Protein AF-A0A952ZFD3-F1 (afdb_monomer_lite)

pLDDT: mean 76.93, std 17.54, range [31.33, 97.25]

Structure (mmCIF, N/CA/C/O backbone):
data_AF-A0A952ZFD3-F1
#
_entry.id   AF-A0A952ZFD3-F1
#
loop_
_atom_site.group_PDB
_atom_site.id
_atom_site.type_symbol
_atom_site.label_atom_id
_atom_site.label_alt_id
_atom_site.label_comp_id
_atom_site.label_asym_id
_atom_site.label_entity_id
_atom_site.label_seq_id
_atom_site.pdbx_PDB_ins_code
_atom_site.Cartn_x
_atom_site.Cartn_y
_atom_site.Cartn_z
_atom_site.occupancy
_atom_site.B_iso_or_equiv
_atom_site.auth_seq_id
_atom_site.auth_comp_id
_atom_site.auth_asym_id
_atom_site.auth_atom_id
_atom_site.pdbx_PDB_model_num
ATOM 1 N N . MET A 1 1 ? -31.989 3.717 0.453 1.00 34.25 1 MET A N 1
ATOM 2 C CA . MET A 1 1 ? -30.776 3.070 -0.088 1.00 34.25 1 MET A CA 1
ATOM 3 C C . MET A 1 1 ? -29.597 3.793 0.549 1.00 34.25 1 MET A C 1
ATOM 5 O O . MET A 1 1 ? -29.285 4.900 0.137 1.00 34.25 1 MET A O 1
ATOM 9 N N . LEU A 1 2 ? -29.105 3.286 1.684 1.00 36.34 2 LEU A N 1
ATOM 10 C CA . LEU A 1 2 ? -28.070 3.951 2.483 1.00 36.34 2 LEU A CA 1
ATOM 11 C C . LEU A 1 2 ? -26.771 3.973 1.672 1.00 36.34 2 LEU A C 1
ATOM 13 O O . LEU A 1 2 ? -26.241 2.918 1.340 1.00 36.34 2 LEU A O 1
ATOM 17 N N . MET A 1 3 ? -26.294 5.167 1.321 1.00 39.09 3 MET A N 1
ATOM 18 C CA . MET A 1 3 ? -24.914 5.354 0.883 1.00 39.09 3 MET A CA 1
ATOM 19 C C . MET A 1 3 ? -24.041 4.973 2.080 1.00 39.09 3 MET A C 1
ATOM 21 O O . MET A 1 3 ? -24.031 5.693 3.079 1.00 39.09 3 MET A O 1
ATOM 25 N N . GLU A 1 4 ? -23.388 3.811 2.034 1.00 53.19 4 GLU A N 1
ATOM 26 C CA . GLU A 1 4 ? -22.377 3.464 3.031 1.00 53.19 4 GLU A CA 1
ATOM 27 C C . GLU A 1 4 ? -21.297 4.552 2.987 1.00 53.19 4 GLU A C 1
ATOM 29 O O . GLU A 1 4 ? -20.639 4.742 1.963 1.00 53.19 4 GLU A O 1
ATOM 34 N N . ARG A 1 5 ? -21.171 5.334 4.065 1.00 66.06 5 ARG A N 1
ATOM 35 C CA . ARG A 1 5 ? -20.115 6.342 4.187 1.00 66.06 5 ARG A CA 1
ATOM 36 C C . ARG A 1 5 ? -18.778 5.604 4.249 1.00 66.06 5 ARG A C 1
ATOM 38 O O . ARG A 1 5 ? -18.508 4.906 5.220 1.00 66.06 5 ARG A O 1
ATOM 45 N N . GLY A 1 6 ? -17.986 5.721 3.188 1.00 76.62 6 GLY A N 1
ATOM 46 C CA . GLY A 1 6 ? -16.582 5.321 3.203 1.00 76.62 6 GLY A CA 1
ATOM 47 C C . GLY A 1 6 ? -15.726 6.324 3.987 1.00 76.62 6 GLY A C 1
ATOM 48 O O . GLY A 1 6 ? -16.193 7.439 4.243 1.00 76.62 6 GLY A O 1
ATOM 49 N N . PRO A 1 7 ? -14.487 5.949 4.350 1.00 88.56 7 PRO A N 1
ATOM 50 C CA . PRO A 1 7 ? -13.545 6.862 4.992 1.00 88.56 7 PRO A CA 1
ATOM 51 C C . PRO A 1 7 ? -13.293 8.098 4.124 1.00 88.56 7 PRO A C 1
ATOM 53 O O . PRO A 1 7 ? -13.296 8.015 2.893 1.00 88.56 7 PRO A O 1
ATOM 56 N N . HIS A 1 8 ? -13.017 9.236 4.759 1.00 92.19 8 HIS A N 1
ATOM 57 C CA . HIS A 1 8 ? -12.503 10.406 4.052 1.00 92.19 8 HIS A CA 1
ATOM 58 C C . HIS A 1 8 ? -11.044 10.168 3.635 1.00 92.19 8 HIS A C 1
ATOM 60 O O . HIS A 1 8 ? -10.226 9.775 4.467 1.00 92.19 8 HIS A O 1
ATOM 66 N N . LEU A 1 9 ? -10.717 10.390 2.359 1.00 93.94 9 LEU A N 1
ATOM 67 C CA . LEU A 1 9 ? -9.386 10.158 1.790 1.00 93.94 9 LEU A CA 1
ATOM 68 C C . LEU A 1 9 ? -8.840 11.461 1.204 1.00 93.94 9 LEU A C 1
ATOM 70 O O . LEU A 1 9 ? -9.582 12.193 0.551 1.00 93.94 9 LEU A O 1
ATOM 74 N N . THR A 1 10 ? -7.546 11.723 1.386 1.00 92.12 10 THR A N 1
ATOM 75 C CA . THR A 1 10 ? -6.877 12.882 0.770 1.00 92.12 10 THR A CA 1
ATOM 76 C C . THR A 1 10 ? -6.630 12.744 -0.734 1.00 92.12 10 THR A C 1
ATOM 78 O O . THR A 1 10 ? -6.395 13.745 -1.405 1.00 92.12 10 THR A O 1
ATOM 81 N N . GLU A 1 11 ? -6.681 11.517 -1.257 1.00 89.44 11 GLU A N 1
ATOM 82 C CA . GLU A 1 11 ? -6.441 11.154 -2.662 1.00 89.44 11 GLU A CA 1
ATOM 83 C C . GLU A 1 11 ? -5.116 11.694 -3.236 1.00 89.44 11 GLU A C 1
ATOM 85 O O . GLU A 1 11 ? -5.021 12.029 -4.423 1.00 89.44 11 GLU A O 1
ATOM 90 N N . THR A 1 12 ? -4.067 11.770 -2.409 1.00 88.50 12 THR A N 1
ATOM 91 C CA . THR A 1 12 ? -2.777 12.320 -2.837 1.00 88.50 12 THR A CA 1
ATOM 92 C C . THR A 1 12 ? -1.979 11.316 -3.654 1.00 88.50 12 THR A C 1
ATOM 94 O O . THR A 1 12 ? -2.115 10.097 -3.542 1.00 88.50 12 THR A O 1
ATOM 97 N N . ARG A 1 13 ? -1.104 11.838 -4.514 1.00 87.12 13 ARG A N 1
ATOM 98 C CA . ARG A 1 13 ? -0.197 11.038 -5.340 1.00 87.12 13 ARG A CA 1
ATOM 99 C C . ARG A 1 13 ? 1.153 11.723 -5.421 1.00 87.12 13 ARG A C 1
ATOM 101 O O . ARG A 1 13 ? 1.215 12.950 -5.408 1.00 87.12 13 ARG A O 1
ATOM 108 N N . CYS A 1 14 ? 2.211 10.937 -5.572 1.00 85.62 14 CYS A N 1
ATOM 109 C CA . CYS A 1 14 ? 3.539 11.459 -5.876 1.00 85.62 14 CYS A CA 1
ATOM 110 C C . CYS A 1 14 ? 3.985 11.073 -7.290 1.00 85.62 14 CYS A C 1
ATOM 112 O O . CYS A 1 14 ? 3.363 10.258 -7.978 1.00 85.62 14 CYS A O 1
ATOM 114 N N . GLU A 1 15 ? 5.090 11.668 -7.731 1.00 84.06 15 GLU A N 1
ATOM 115 C CA . GLU A 1 15 ? 5.723 11.304 -8.991 1.00 84.06 15 GLU A CA 1
ATOM 116 C C . GLU A 1 15 ? 6.180 9.836 -8.961 1.00 84.06 15 GLU A C 1
ATOM 118 O O . GLU A 1 15 ? 6.941 9.423 -8.084 1.00 84.06 15 GLU A O 1
ATOM 123 N N . LEU A 1 16 ? 5.693 9.055 -9.929 1.00 83.88 16 LEU A N 1
ATOM 124 C CA . LEU A 1 16 ? 5.853 7.595 -9.976 1.00 83.88 16 LEU A CA 1
ATOM 125 C C . LEU A 1 16 ? 7.191 7.154 -10.579 1.00 83.88 16 LEU A C 1
ATOM 127 O O . LEU A 1 16 ? 7.623 6.012 -10.405 1.00 83.88 16 LEU A O 1
ATOM 131 N N . VAL A 1 17 ? 7.816 8.037 -11.354 1.00 84.25 17 VAL A N 1
ATOM 132 C CA . VAL A 1 17 ? 8.988 7.741 -12.169 1.00 84.25 17 VAL A CA 1
ATOM 133 C C . VAL A 1 17 ? 9.945 8.915 -12.077 1.00 84.25 17 VAL A C 1
ATOM 135 O O . VAL A 1 17 ? 9.541 10.039 -12.331 1.00 84.25 17 VAL A O 1
ATOM 138 N N . VAL A 1 18 ? 11.204 8.648 -11.750 1.00 85.62 18 VAL A N 1
ATOM 139 C CA . VAL A 1 18 ? 12.249 9.664 -11.614 1.00 85.62 18 VAL A CA 1
ATOM 140 C C . VAL A 1 18 ? 13.281 9.522 -12.737 1.00 85.62 18 VAL A C 1
ATOM 142 O O . VAL A 1 18 ? 13.621 8.391 -13.106 1.00 85.62 18 VAL A O 1
ATOM 145 N N . PRO A 1 19 ? 13.788 10.629 -13.305 1.00 87.94 19 PRO A N 1
ATOM 146 C CA . PRO A 1 19 ? 14.883 10.572 -14.262 1.00 87.94 19 PRO A CA 1
ATOM 147 C C . PRO A 1 19 ? 16.176 10.133 -13.562 1.00 87.94 19 PRO A C 1
ATOM 149 O O . PRO A 1 19 ? 16.445 10.504 -12.420 1.00 87.94 19 PRO A O 1
ATOM 152 N N . ALA A 1 20 ? 16.987 9.343 -14.256 1.00 87.94 20 ALA A N 1
ATOM 153 C CA . ALA A 1 20 ? 18.282 8.877 -13.780 1.00 87.94 20 ALA A CA 1
ATOM 154 C C . ALA A 1 20 ? 19.275 8.768 -14.940 1.00 87.94 20 ALA A C 1
ATOM 156 O O . ALA A 1 20 ? 18.883 8.611 -16.095 1.00 87.94 20 ALA A O 1
ATOM 157 N N . THR A 1 21 ? 20.565 8.791 -14.622 1.00 91.38 21 THR A N 1
ATOM 158 C CA . THR A 1 21 ? 21.629 8.448 -15.571 1.00 91.38 21 THR A CA 1
ATOM 159 C C . THR A 1 21 ? 22.105 7.036 -15.264 1.00 91.38 21 THR A C 1
ATOM 161 O O . THR A 1 21 ? 22.471 6.741 -14.126 1.00 91.38 21 THR A O 1
ATOM 164 N N . VAL A 1 22 ? 22.085 6.159 -16.264 1.00 88.69 22 VAL A N 1
ATOM 165 C CA . VAL A 1 22 ? 22.534 4.765 -16.157 1.00 88.69 22 VAL A CA 1
ATOM 166 C C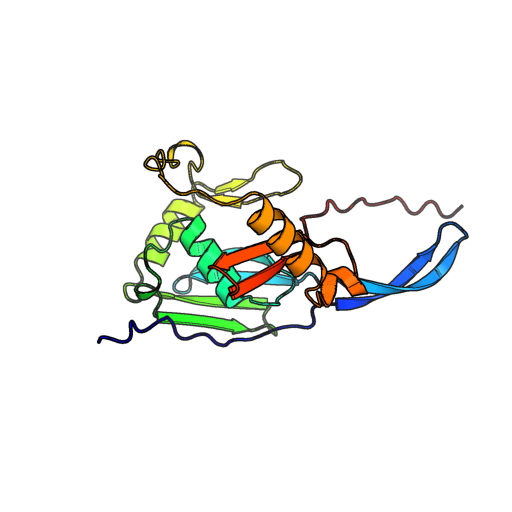 . VAL A 1 22 ? 23.739 4.530 -17.057 1.00 88.69 22 VAL A C 1
ATOM 168 O O . VAL A 1 22 ? 23.954 5.273 -18.008 1.00 88.69 22 VAL A O 1
ATOM 171 N N . CYS A 1 23 ? 24.525 3.506 -16.745 1.00 92.44 23 CYS A N 1
ATOM 172 C CA . CYS A 1 23 ? 25.657 3.074 -17.557 1.00 92.44 23 CYS A CA 1
ATOM 173 C C . CYS A 1 23 ? 25.271 1.788 -18.300 1.00 92.44 23 CYS A C 1
ATOM 175 O O . CYS A 1 23 ? 24.732 0.872 -17.668 1.00 92.44 23 CYS A O 1
ATOM 177 N N . ASP A 1 24 ? 25.493 1.733 -19.613 1.00 90.69 24 ASP A N 1
ATOM 178 C CA . ASP A 1 24 ? 25.283 0.518 -20.407 1.00 90.69 24 ASP A CA 1
ATOM 179 C C . ASP A 1 24 ? 26.450 -0.481 -20.267 1.00 90.69 24 ASP A C 1
ATOM 181 O O . ASP A 1 24 ? 27.404 -0.263 -19.516 1.00 90.69 24 ASP A O 1
ATOM 185 N N . GLN A 1 25 ? 26.362 -1.618 -20.964 1.00 91.50 25 GLN A N 1
ATOM 186 C CA . GLN A 1 25 ? 27.407 -2.648 -20.937 1.00 91.50 25 GLN A CA 1
ATOM 187 C C . GLN A 1 25 ? 28.746 -2.197 -21.544 1.00 91.50 25 GLN A C 1
ATOM 189 O O . GLN A 1 25 ? 29.770 -2.814 -21.257 1.00 91.50 25 GLN A O 1
ATOM 194 N N . ASP A 1 26 ? 28.732 -1.147 -22.364 1.00 94.44 26 ASP A N 1
ATOM 195 C CA . ASP A 1 26 ? 29.887 -0.616 -23.085 1.00 94.44 26 ASP A CA 1
ATOM 196 C C . ASP A 1 26 ? 30.511 0.593 -22.355 1.00 94.44 26 ASP A C 1
ATOM 198 O O . ASP A 1 26 ? 31.516 1.145 -22.802 1.00 94.44 26 ASP A O 1
ATOM 202 N N . GLY A 1 27 ? 29.955 0.985 -21.202 1.00 91.88 27 GLY A N 1
ATOM 203 C CA . GLY A 1 27 ? 30.451 2.081 -20.370 1.00 91.88 27 GLY A CA 1
ATOM 204 C C . GLY A 1 27 ? 29.847 3.452 -20.690 1.00 91.88 27 GLY A C 1
ATOM 205 O O . GLY A 1 27 ? 30.265 4.449 -20.096 1.00 91.88 27 GLY A O 1
ATOM 206 N N . ASN A 1 28 ? 28.880 3.539 -21.608 1.00 94.19 28 ASN A N 1
ATOM 207 C CA . ASN A 1 28 ? 28.273 4.812 -21.987 1.00 94.19 28 ASN A CA 1
ATOM 208 C C . ASN A 1 28 ? 27.189 5.223 -20.990 1.00 94.19 28 ASN A C 1
ATOM 210 O O . ASN A 1 28 ? 26.363 4.414 -20.561 1.00 94.19 28 ASN A O 1
ATOM 214 N N . LEU A 1 29 ? 27.154 6.516 -20.663 1.00 94.31 29 LEU A N 1
ATOM 215 C CA . LEU A 1 29 ? 26.105 7.096 -19.831 1.00 94.31 29 LEU A CA 1
ATOM 216 C C . LEU A 1 29 ? 24.877 7.444 -20.675 1.00 94.31 29 LEU A C 1
ATOM 218 O O . LEU A 1 29 ? 24.972 8.188 -21.651 1.00 94.31 29 LEU A O 1
ATOM 222 N N . LEU A 1 30 ? 23.716 6.948 -20.259 1.00 92.50 30 LEU A N 1
ATOM 223 C CA . LEU A 1 30 ? 22.442 7.120 -20.948 1.00 92.50 30 LEU A CA 1
ATOM 224 C C . LEU A 1 30 ? 21.374 7.645 -19.977 1.00 92.50 30 LEU A C 1
ATOM 226 O O . LEU A 1 30 ? 21.327 7.214 -18.820 1.00 92.50 30 LEU A O 1
ATOM 230 N N . PRO A 1 31 ? 20.485 8.551 -20.418 1.00 91.19 31 PRO A N 1
ATOM 231 C CA . PRO A 1 31 ? 19.319 8.924 -19.633 1.00 91.19 31 PRO A CA 1
ATOM 232 C C . PRO A 1 31 ? 18.322 7.760 -19.582 1.00 91.19 31 PRO A C 1
ATOM 234 O O . PRO A 1 31 ? 18.018 7.126 -20.592 1.00 91.19 31 PRO A O 1
ATOM 237 N N . ALA A 1 32 ? 17.769 7.511 -18.402 1.00 88.56 32 ALA A N 1
ATOM 238 C CA . ALA A 1 32 ? 16.744 6.511 -18.156 1.00 88.56 32 ALA A CA 1
ATOM 239 C C . ALA A 1 32 ? 15.700 7.034 -17.165 1.00 88.56 32 ALA A C 1
ATOM 241 O O . ALA A 1 32 ? 15.855 8.078 -16.534 1.00 88.56 32 ALA A O 1
ATOM 242 N N . HIS A 1 33 ? 14.617 6.281 -17.035 1.00 85.12 33 HIS A N 1
ATOM 243 C CA . HIS A 1 33 ? 13.532 6.546 -16.106 1.00 85.12 33 HIS A CA 1
ATOM 244 C C . HIS A 1 33 ? 13.427 5.366 -15.144 1.00 85.12 33 HIS A C 1
ATOM 246 O O . HIS A 1 33 ? 13.367 4.218 -15.578 1.00 85.12 33 HIS A O 1
ATOM 252 N N . MET A 1 34 ? 13.416 5.639 -13.843 1.00 81.25 34 MET A N 1
ATOM 253 C CA . MET A 1 34 ? 13.419 4.616 -12.796 1.00 81.25 34 MET A CA 1
ATOM 254 C C . MET A 1 34 ? 12.161 4.741 -11.932 1.00 81.25 34 MET A C 1
ATOM 256 O O . MET A 1 34 ? 11.718 5.863 -11.690 1.00 81.25 34 MET A O 1
ATOM 260 N N . PRO A 1 35 ? 11.575 3.640 -11.423 1.00 81.94 35 PRO A N 1
ATOM 261 C CA . PRO A 1 35 ? 10.423 3.744 -10.533 1.00 81.94 35 PRO A CA 1
ATOM 262 C C . PRO A 1 35 ? 10.823 4.465 -9.239 1.00 81.94 35 PRO A C 1
ATOM 264 O O . PRO A 1 35 ? 11.760 4.034 -8.556 1.00 81.94 35 PRO A O 1
ATOM 267 N N . GLY A 1 36 ? 10.127 5.556 -8.917 1.00 83.19 36 GLY A N 1
ATOM 268 C CA . GLY A 1 36 ? 10.377 6.374 -7.733 1.00 83.19 36 GLY A CA 1
ATOM 269 C C . GLY A 1 36 ? 9.799 5.712 -6.488 1.00 83.19 36 GLY A C 1
ATOM 270 O O . GLY A 1 36 ? 8.625 5.886 -6.185 1.00 83.19 36 GLY A O 1
ATOM 271 N N . GLU A 1 37 ? 10.608 4.921 -5.787 1.00 83.50 37 GLU A N 1
ATOM 272 C CA . GLU A 1 37 ? 10.201 4.272 -4.540 1.00 83.50 37 GLU A CA 1
ATOM 273 C C . GLU A 1 37 ? 10.487 5.195 -3.352 1.00 83.50 37 GLU A C 1
ATOM 275 O O . GLU A 1 37 ? 11.604 5.693 -3.206 1.00 83.50 37 GLU A O 1
ATOM 280 N N . ARG A 1 38 ? 9.479 5.424 -2.512 1.00 87.50 38 ARG A N 1
ATOM 281 C CA . ARG A 1 38 ? 9.545 6.321 -1.354 1.00 87.50 38 ARG A CA 1
ATOM 282 C C . ARG A 1 38 ? 9.057 5.597 -0.102 1.00 87.50 38 ARG A C 1
ATOM 284 O O . ARG A 1 38 ? 8.172 4.740 -0.219 1.00 87.50 38 ARG A O 1
ATOM 291 N N . PRO A 1 39 ? 9.621 5.897 1.076 1.00 91.75 39 PRO A N 1
ATOM 292 C CA . PRO A 1 39 ? 9.048 5.432 2.326 1.00 91.75 39 PRO A CA 1
ATOM 293 C C . PRO A 1 39 ? 7.700 6.128 2.576 1.00 91.75 39 PRO A C 1
ATOM 295 O O . PRO A 1 39 ? 7.464 7.253 2.142 1.00 91.75 39 PRO A O 1
ATOM 298 N N . LEU A 1 40 ? 6.800 5.434 3.261 1.00 93.75 40 LEU A N 1
ATOM 299 C CA . LEU A 1 40 ? 5.534 5.955 3.754 1.00 93.75 40 LEU A CA 1
ATOM 300 C C . LEU A 1 40 ? 5.293 5.374 5.146 1.00 93.75 40 LEU A C 1
ATOM 302 O O . LEU A 1 40 ? 4.986 4.185 5.289 1.00 93.75 40 LEU A O 1
ATOM 306 N N . THR A 1 41 ? 5.462 6.202 6.172 1.00 94.62 41 THR A N 1
ATOM 307 C CA . THR A 1 41 ? 5.270 5.814 7.571 1.00 94.62 41 THR A CA 1
ATOM 308 C C . THR A 1 41 ? 3.800 5.917 7.945 1.00 94.62 41 THR A C 1
ATOM 310 O O . THR A 1 41 ? 3.198 6.986 7.908 1.00 94.62 41 THR A O 1
ATOM 313 N N . VAL A 1 42 ? 3.203 4.783 8.290 1.00 94.25 42 VAL A N 1
ATOM 314 C CA . VAL A 1 42 ? 1.792 4.661 8.643 1.00 94.25 42 VAL A CA 1
ATOM 315 C C . VAL A 1 42 ? 1.624 4.852 10.143 1.00 94.25 42 VAL A C 1
ATOM 317 O O . VAL A 1 42 ? 2.219 4.122 10.938 1.00 94.25 42 VAL A O 1
ATOM 320 N N . TYR A 1 43 ? 0.756 5.785 10.515 1.00 93.25 43 TYR A N 1
ATOM 321 C CA . TYR A 1 43 ? 0.294 6.026 11.872 1.00 93.25 43 TYR A CA 1
ATOM 322 C C . TYR A 1 43 ? -1.172 5.614 11.986 1.00 93.25 43 TYR A C 1
ATOM 324 O O . TYR A 1 43 ? -2.004 6.056 11.199 1.00 93.25 43 TYR A O 1
ATOM 332 N N . LEU A 1 44 ? -1.501 4.794 12.980 1.00 93.19 44 LEU A N 1
ATOM 333 C CA . LEU A 1 44 ? -2.868 4.386 13.296 1.00 93.19 44 LEU A CA 1
ATOM 334 C C . LEU A 1 44 ? -3.241 4.943 14.667 1.00 93.19 44 LEU A C 1
ATOM 336 O O . LEU A 1 44 ? -2.573 4.640 15.653 1.00 93.19 44 LEU A O 1
ATOM 340 N N . ASP A 1 45 ? -4.273 5.784 14.728 1.00 93.19 45 ASP A N 1
ATOM 341 C CA . ASP A 1 45 ? -4.732 6.435 15.961 1.00 93.19 45 ASP A CA 1
ATOM 342 C C . ASP A 1 45 ? -3.575 7.105 16.735 1.00 93.19 45 ASP A C 1
ATOM 344 O O . ASP A 1 45 ? -3.424 6.954 17.948 1.00 93.19 45 ASP A O 1
ATOM 348 N N . LYS A 1 46 ? -2.739 7.861 16.001 1.00 91.00 46 LYS A N 1
ATOM 349 C CA . LYS A 1 46 ? -1.552 8.600 16.492 1.00 91.00 46 LYS A CA 1
ATOM 350 C C . LYS A 1 46 ? -0.373 7.727 16.944 1.00 91.00 46 LYS A C 1
ATOM 352 O O . LYS A 1 46 ? 0.560 8.240 17.558 1.00 91.00 46 LYS A O 1
ATOM 357 N N . ARG A 1 47 ? -0.385 6.429 16.640 1.00 88.50 47 ARG A N 1
ATOM 358 C CA . ARG A 1 47 ? 0.698 5.493 16.970 1.00 88.50 47 ARG A CA 1
ATOM 359 C C . ARG A 1 47 ? 1.393 5.035 15.701 1.00 88.50 47 ARG A C 1
ATOM 361 O O . ARG A 1 47 ? 0.726 4.660 14.742 1.00 88.50 47 ARG A O 1
ATOM 368 N N . GLU A 1 48 ? 2.720 5.078 15.691 1.00 90.06 48 GLU A N 1
ATOM 369 C CA . GLU A 1 48 ? 3.510 4.588 14.561 1.00 90.06 48 GLU A CA 1
ATOM 370 C C . GLU A 1 48 ? 3.339 3.073 14.422 1.00 90.06 48 GLU A C 1
ATOM 372 O O . GLU A 1 48 ? 3.530 2.338 15.387 1.00 90.06 48 GLU A O 1
ATOM 377 N N . LEU A 1 49 ? 2.966 2.613 13.229 1.00 86.94 49 LEU A N 1
ATOM 378 C CA . LEU A 1 49 ? 2.701 1.204 12.946 1.00 86.94 49 LEU A CA 1
ATOM 379 C C . LEU A 1 49 ? 3.826 0.578 12.115 1.00 86.94 49 LEU A C 1
ATOM 381 O O . LEU A 1 49 ? 4.377 -0.459 12.484 1.00 86.94 49 LEU A O 1
ATOM 385 N N . VAL A 1 50 ? 4.131 1.158 10.953 1.00 87.81 50 VAL A N 1
ATOM 386 C CA . VAL A 1 50 ? 5.114 0.606 10.009 1.00 87.81 50 VAL A CA 1
ATOM 387 C C . VAL A 1 50 ? 5.524 1.654 8.979 1.00 87.81 50 VAL A C 1
ATOM 389 O O . VAL A 1 50 ? 4.703 2.472 8.579 1.00 87.81 50 VAL A O 1
ATOM 392 N N . THR A 1 51 ? 6.746 1.565 8.462 1.00 88.31 51 THR A N 1
ATOM 393 C CA . THR A 1 51 ? 7.145 2.260 7.231 1.00 88.31 51 THR A CA 1
ATOM 394 C C . THR A 1 51 ? 7.092 1.293 6.054 1.00 88.31 51 THR A C 1
ATOM 396 O O . THR A 1 51 ? 7.779 0.268 6.047 1.00 88.31 51 THR A O 1
ATOM 399 N N . LEU A 1 52 ? 6.255 1.601 5.064 1.00 89.06 52 LEU A N 1
ATOM 400 C CA . LEU A 1 52 ? 6.140 0.857 3.811 1.00 89.06 52 LEU A CA 1
ATOM 401 C C . LEU A 1 52 ? 6.977 1.542 2.735 1.00 89.06 52 LEU A C 1
ATOM 403 O O . LEU A 1 52 ? 7.009 2.763 2.673 1.00 89.06 52 LEU A O 1
ATOM 407 N N . MET A 1 53 ? 7.595 0.773 1.844 1.00 87.75 53 MET A N 1
ATOM 408 C CA . MET A 1 53 ? 8.090 1.339 0.591 1.00 87.75 53 MET A CA 1
ATOM 409 C C . MET A 1 53 ? 6.950 1.337 -0.430 1.00 87.75 53 MET A C 1
ATOM 411 O O . MET A 1 53 ? 6.180 0.379 -0.493 1.00 87.75 53 MET A O 1
ATOM 415 N N . THR A 1 54 ? 6.793 2.409 -1.205 1.00 87.44 54 THR A N 1
ATOM 416 C CA . THR A 1 54 ? 5.698 2.557 -2.174 1.00 87.44 54 THR A CA 1
ATOM 417 C C . THR A 1 54 ? 6.093 3.414 -3.373 1.00 87.44 54 THR A C 1
ATOM 419 O O . THR A 1 54 ? 7.006 4.228 -3.295 1.00 87.44 54 THR A O 1
ATOM 422 N N . LEU A 1 55 ? 5.387 3.233 -4.493 1.00 87.19 55 LEU A N 1
ATOM 423 C CA . LEU A 1 55 ? 5.468 4.130 -5.654 1.00 87.19 55 LEU A CA 1
ATOM 424 C C . LEU A 1 55 ? 4.581 5.372 -5.486 1.00 87.19 55 LEU A C 1
ATOM 426 O O . LEU A 1 55 ? 4.698 6.307 -6.264 1.00 87.19 55 LEU A O 1
ATOM 430 N N . GLY A 1 56 ? 3.651 5.352 -4.523 1.00 87.06 56 GLY A N 1
ATOM 431 C CA . GLY A 1 56 ? 2.763 6.478 -4.222 1.00 87.06 56 GLY A CA 1
ATOM 432 C C . GLY A 1 56 ? 1.658 6.752 -5.248 1.00 87.06 56 GLY A C 1
ATOM 433 O O . GLY A 1 56 ? 1.147 7.866 -5.313 1.00 87.06 56 GLY A O 1
ATOM 434 N N . GLN A 1 57 ? 1.253 5.742 -6.031 1.00 87.81 57 GLN A N 1
ATOM 435 C CA . GLN A 1 57 ? 0.140 5.866 -6.986 1.00 87.81 57 GLN A CA 1
ATOM 436 C C . GLN A 1 57 ? -1.236 5.943 -6.310 1.00 87.81 57 GLN A C 1
ATOM 438 O O . GLN A 1 57 ? -2.094 6.696 -6.766 1.00 87.81 57 GLN A O 1
ATOM 443 N N . TYR A 1 58 ? -1.431 5.139 -5.260 1.00 90.56 58 TYR A N 1
ATOM 444 C CA . TYR A 1 58 ? -2.658 5.047 -4.463 1.00 90.56 58 TYR A CA 1
ATOM 445 C C . TYR A 1 58 ? -2.300 4.791 -2.985 1.00 90.56 58 TYR A C 1
ATOM 447 O O . TYR A 1 58 ? -2.519 3.683 -2.480 1.00 90.56 58 TYR A O 1
ATOM 455 N N . PRO A 1 59 ? -1.660 5.755 -2.300 1.00 93.00 59 PRO A N 1
ATOM 456 C CA . PRO A 1 59 ? -1.128 5.544 -0.957 1.00 93.00 59 PRO A CA 1
ATOM 457 C C . PRO A 1 59 ? -2.228 5.254 0.075 1.00 93.00 59 PRO A C 1
ATOM 459 O O . PRO A 1 59 ? -2.050 4.360 0.898 1.00 93.00 59 PRO A O 1
ATOM 462 N N . GLU A 1 60 ? -3.398 5.890 -0.001 1.00 94.25 60 GLU A N 1
ATOM 463 C CA . GLU A 1 60 ? -4.500 5.625 0.932 1.00 94.25 60 GLU A CA 1
ATOM 464 C C . GLU A 1 60 ? -5.061 4.208 0.767 1.00 94.25 60 GLU A C 1
ATOM 466 O O . GLU A 1 60 ? -5.305 3.507 1.749 1.00 94.25 60 GLU A O 1
ATOM 471 N N . ALA A 1 61 ? -5.216 3.746 -0.478 1.00 92.19 61 ALA A N 1
ATOM 472 C CA . ALA A 1 61 ? -5.667 2.384 -0.758 1.00 92.19 61 ALA A CA 1
ATOM 473 C C . ALA A 1 61 ? -4.640 1.341 -0.287 1.00 92.19 61 ALA A C 1
ATOM 475 O O . ALA A 1 61 ? -5.026 0.299 0.246 1.00 92.19 61 ALA A O 1
ATOM 476 N N . LEU A 1 62 ? -3.342 1.631 -0.444 1.00 92.19 62 LEU A N 1
ATOM 477 C CA . LEU A 1 62 ? -2.262 0.807 0.101 1.00 92.19 62 LEU A CA 1
ATOM 478 C C . LEU A 1 62 ? -2.371 0.703 1.627 1.00 92.19 62 LEU A C 1
ATOM 480 O O . LEU A 1 62 ? -2.307 -0.401 2.163 1.00 92.19 62 LEU A O 1
ATOM 484 N N . VAL A 1 63 ? -2.571 1.828 2.315 1.00 93.38 63 VAL A N 1
ATOM 485 C CA . VAL A 1 63 ? -2.703 1.882 3.777 1.00 93.38 63 VAL A CA 1
ATOM 486 C C . VAL A 1 63 ? -3.935 1.109 4.251 1.00 93.38 63 VAL A C 1
ATOM 488 O O . VAL A 1 63 ? -3.815 0.241 5.115 1.00 93.38 63 VAL A O 1
ATOM 491 N N . LEU A 1 64 ? -5.104 1.332 3.646 1.00 93.12 64 LEU A N 1
ATOM 492 C CA . LEU A 1 64 ? -6.329 0.589 3.970 1.00 93.12 64 LEU A CA 1
ATOM 493 C C . LEU A 1 64 ? -6.165 -0.918 3.729 1.00 93.12 64 LEU A C 1
ATOM 495 O O . LEU A 1 64 ? -6.529 -1.735 4.578 1.00 93.12 64 LEU A O 1
ATOM 499 N N . GLY A 1 65 ? -5.577 -1.291 2.589 1.00 90.38 65 GLY A N 1
ATOM 500 C CA . GLY A 1 65 ? -5.272 -2.679 2.256 1.00 90.38 65 GLY A CA 1
ATOM 501 C C . GLY A 1 65 ? -4.315 -3.312 3.263 1.00 90.38 65 GLY A C 1
ATOM 502 O O . GLY A 1 65 ? -4.538 -4.445 3.688 1.00 90.38 65 GLY A O 1
ATOM 503 N N . TYR A 1 66 ? -3.299 -2.568 3.707 1.00 89.25 66 TYR A N 1
ATOM 504 C CA . TYR A 1 66 ? -2.366 -3.013 4.735 1.00 89.25 66 TYR A CA 1
ATOM 505 C C . TYR A 1 66 ? -3.076 -3.277 6.066 1.00 89.25 66 TYR A C 1
ATOM 507 O O . TYR A 1 66 ? -2.958 -4.375 6.610 1.00 89.25 66 TYR A O 1
ATOM 515 N N . LEU A 1 67 ? -3.867 -2.321 6.562 1.00 89.69 67 LEU A N 1
ATOM 516 C CA . LEU A 1 67 ? -4.606 -2.459 7.820 1.00 89.69 67 LEU A CA 1
ATOM 517 C C . LEU A 1 67 ? -5.571 -3.646 7.797 1.00 89.69 67 LEU A C 1
ATOM 519 O O . LEU A 1 67 ? -5.630 -4.416 8.759 1.00 89.69 67 LEU A O 1
ATOM 523 N N . ARG A 1 68 ? -6.285 -3.838 6.681 1.00 86.75 68 ARG A N 1
ATOM 524 C CA . ARG A 1 68 ? -7.183 -4.983 6.489 1.00 86.75 68 ARG A CA 1
ATOM 525 C C . ARG A 1 68 ? -6.414 -6.302 6.440 1.00 86.75 68 ARG A C 1
ATOM 527 O O . ARG A 1 68 ? -6.827 -7.267 7.078 1.00 86.75 68 ARG A O 1
ATOM 534 N N . ASN A 1 69 ? -5.287 -6.341 5.729 1.00 84.31 69 ASN A N 1
ATOM 535 C CA . ASN A 1 69 ? -4.438 -7.528 5.615 1.00 84.31 69 ASN A CA 1
ATOM 536 C C . ASN A 1 69 ? -3.831 -7.940 6.967 1.00 84.31 69 ASN A C 1
ATOM 538 O O . ASN A 1 69 ? -3.787 -9.125 7.285 1.00 84.31 69 ASN A O 1
ATOM 542 N N . GLN A 1 70 ? -3.436 -6.970 7.797 1.00 81.38 70 GLN A N 1
ATOM 543 C CA . GLN A 1 70 ? -2.969 -7.219 9.168 1.00 81.38 70 GLN A CA 1
ATOM 544 C C . GLN A 1 70 ? -4.117 -7.447 10.171 1.00 81.38 70 GLN A C 1
ATOM 546 O O . GLN A 1 70 ? -3.858 -7.685 11.350 1.00 81.38 70 GLN A O 1
ATOM 551 N N . ARG A 1 71 ? -5.384 -7.381 9.725 1.00 80.25 71 ARG A N 1
ATOM 552 C CA . ARG A 1 71 ? -6.601 -7.455 10.558 1.00 80.25 71 ARG A CA 1
ATOM 553 C C . ARG A 1 71 ? -6.641 -6.428 11.697 1.00 80.25 71 ARG A C 1
ATOM 555 O O . ARG A 1 71 ? -7.251 -6.672 12.734 1.00 80.25 71 ARG A O 1
ATOM 562 N N . LEU A 1 72 ? -5.999 -5.279 11.502 1.00 84.69 72 LEU A N 1
ATOM 563 C CA . LEU A 1 72 ? -6.090 -4.136 12.416 1.00 84.69 72 LEU A CA 1
ATOM 564 C C . LEU A 1 72 ? -7.452 -3.447 12.297 1.00 84.69 72 LEU A C 1
ATOM 566 O O . LEU A 1 72 ? -7.972 -2.928 13.279 1.00 84.69 72 LEU A O 1
ATOM 570 N N . VAL A 1 73 ? -8.032 -3.501 11.097 1.00 87.06 73 VAL A N 1
ATOM 571 C CA . VAL A 1 73 ? -9.356 -2.980 10.763 1.00 87.06 73 VAL A CA 1
ATOM 572 C C . VAL A 1 73 ? -10.169 -4.086 10.098 1.00 87.06 73 VAL A C 1
ATOM 574 O O . VAL A 1 73 ? -9.678 -4.777 9.195 1.00 87.06 73 VAL A O 1
ATOM 577 N N . GLU A 1 74 ? -11.418 -4.259 10.533 1.00 84.44 74 GLU A N 1
ATOM 578 C CA . GLU A 1 74 ? -12.299 -5.282 9.978 1.00 84.44 74 GLU A CA 1
ATOM 579 C C . GLU A 1 74 ? -13.166 -4.746 8.836 1.00 84.44 74 GLU A C 1
ATOM 581 O O . GLU A 1 74 ? -13.256 -5.370 7.775 1.00 84.44 74 GLU A O 1
ATOM 586 N N . HIS A 1 75 ? -13.740 -3.561 9.010 1.00 87.69 75 HIS A N 1
ATOM 587 C CA . HIS A 1 75 ? -14.600 -2.935 8.020 1.00 87.69 75 HIS A CA 1
ATOM 588 C C . HIS A 1 75 ? -14.089 -1.547 7.637 1.00 87.69 75 HIS A C 1
ATOM 590 O O . HIS A 1 75 ? -13.542 -0.820 8.457 1.00 87.69 75 HIS A O 1
ATOM 596 N N . LEU A 1 76 ? -14.325 -1.136 6.385 1.00 87.06 76 LEU A N 1
ATOM 597 C CA . LEU A 1 76 ? -13.957 0.212 5.927 1.00 87.06 76 LEU A CA 1
ATOM 598 C C . LEU A 1 76 ? -14.636 1.316 6.749 1.00 87.06 76 LEU A C 1
ATOM 600 O O . LEU A 1 76 ? -14.027 2.352 6.968 1.00 87.06 76 LEU A O 1
ATOM 604 N N . ARG A 1 77 ? -15.859 1.069 7.234 1.00 87.75 77 ARG A N 1
ATOM 605 C CA . ARG A 1 77 ? -16.616 1.989 8.101 1.00 87.75 77 ARG A CA 1
ATOM 606 C C . ARG A 1 77 ? -15.971 2.238 9.464 1.00 87.75 77 ARG A C 1
ATOM 608 O O . ARG A 1 77 ? -16.354 3.183 10.135 1.00 87.75 77 ARG A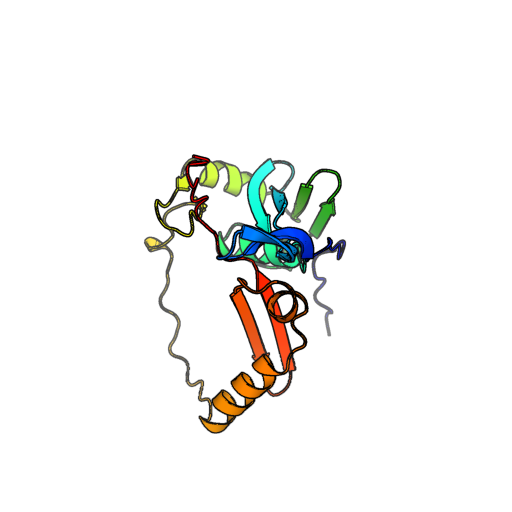 O 1
ATOM 615 N N . ASP A 1 78 ? -15.054 1.370 9.892 1.00 89.44 78 ASP A N 1
ATOM 616 C CA . ASP A 1 78 ? -14.363 1.541 11.170 1.00 89.44 78 ASP A CA 1
ATOM 617 C C . ASP A 1 78 ? -13.266 2.614 11.046 1.00 89.44 78 ASP A C 1
ATOM 619 O O . ASP A 1 78 ? -12.746 3.094 12.052 1.00 89.44 78 ASP A O 1
ATOM 623 N N . VAL A 1 79 ? -12.907 2.987 9.812 1.00 92.75 79 VAL A N 1
ATOM 624 C CA . VAL A 1 79 ? -11.953 4.048 9.491 1.00 92.75 79 VAL A CA 1
ATOM 625 C C . VAL A 1 79 ? -12.730 5.316 9.178 1.00 92.75 79 VAL A C 1
ATOM 627 O O . VAL A 1 79 ? -13.534 5.346 8.248 1.00 92.75 79 VAL A O 1
ATOM 630 N N . SER A 1 80 ? -12.449 6.380 9.920 1.00 93.56 80 SER A N 1
ATOM 631 C CA . SER A 1 80 ? -13.053 7.688 9.680 1.00 93.56 80 SER A CA 1
ATOM 632 C C . SER A 1 80 ? -12.293 8.455 8.597 1.00 93.56 80 SER A C 1
ATOM 634 O O . SER A 1 80 ? -12.902 9.078 7.723 1.00 93.56 80 SER A O 1
ATOM 636 N N . MET A 1 81 ? -10.956 8.379 8.606 1.00 94.81 81 MET A N 1
ATOM 637 C CA . MET A 1 81 ? -10.108 9.158 7.702 1.00 94.81 81 MET A CA 1
ATOM 638 C C . MET A 1 81 ? -8.743 8.513 7.440 1.00 94.81 81 MET A C 1
ATOM 640 O O . MET A 1 81 ? -8.143 7.917 8.338 1.00 94.81 81 MET A O 1
ATOM 644 N N . VAL A 1 82 ? -8.235 8.708 6.220 1.00 96.62 82 VAL A N 1
ATOM 645 C CA . VAL A 1 82 ? -6.839 8.467 5.837 1.00 96.62 82 VAL A CA 1
ATOM 646 C C . VAL A 1 82 ? -6.274 9.729 5.188 1.00 96.62 82 VAL A C 1
ATOM 648 O O . VAL A 1 82 ? -6.745 10.160 4.135 1.00 96.62 82 VAL A O 1
ATOM 651 N N . THR A 1 83 ? -5.242 10.288 5.810 1.00 96.94 83 THR A N 1
ATOM 652 C CA . THR A 1 83 ? -4.536 11.485 5.345 1.00 96.94 83 THR A CA 1
ATOM 653 C C . THR A 1 83 ? -3.113 11.108 4.981 1.00 96.94 83 THR A C 1
ATOM 655 O O . THR A 1 83 ? -2.403 10.557 5.818 1.00 96.94 83 THR A O 1
ATOM 658 N N . VAL A 1 84 ? -2.686 11.408 3.758 1.00 96.81 84 VAL A N 1
ATOM 659 C CA . VAL A 1 84 ? -1.311 11.176 3.303 1.00 96.81 84 VAL A CA 1
ATOM 660 C C . VAL A 1 84 ? -0.636 12.507 3.022 1.00 96.81 84 VAL A C 1
ATOM 662 O O . VAL A 1 84 ? -1.129 13.293 2.213 1.00 96.81 84 VAL A O 1
ATOM 665 N N . ASP A 1 85 ? 0.512 12.715 3.655 1.00 95.38 85 ASP A N 1
ATOM 666 C CA . ASP A 1 85 ? 1.370 13.876 3.467 1.00 95.38 85 ASP A CA 1
ATOM 667 C C . ASP A 1 85 ? 2.757 13.420 2.996 1.00 95.38 85 ASP A C 1
ATOM 669 O O . ASP A 1 85 ? 3.486 12.715 3.699 1.00 95.38 85 ASP A O 1
ATOM 673 N N . TRP A 1 86 ? 3.105 13.807 1.769 1.00 93.19 86 TRP A N 1
ATOM 674 C CA . TRP A 1 86 ? 4.374 13.452 1.140 1.00 93.19 86 TRP A CA 1
ATOM 675 C C . TRP A 1 86 ? 5.539 14.350 1.563 1.00 93.19 86 TRP A C 1
ATOM 677 O O . TRP A 1 86 ? 6.679 13.950 1.344 1.00 93.19 86 TRP A O 1
ATOM 687 N N . GLU A 1 87 ? 5.296 15.519 2.165 1.00 93.06 87 GLU A N 1
ATOM 688 C CA . GLU A 1 87 ? 6.377 16.376 2.677 1.00 93.06 87 GLU A CA 1
ATOM 689 C C . GLU A 1 87 ? 7.052 15.745 3.898 1.00 93.06 87 GLU A C 1
ATOM 691 O O . GLU A 1 87 ? 8.263 15.868 4.078 1.00 93.06 87 GLU A O 1
ATOM 696 N N . VAL A 1 88 ? 6.271 15.022 4.704 1.00 94.62 88 VAL A N 1
ATOM 697 C CA . VAL A 1 88 ? 6.741 14.293 5.893 1.00 94.62 88 VAL A CA 1
ATOM 698 C C . VAL A 1 88 ? 6.737 12.771 5.713 1.00 94.62 88 VAL A C 1
ATOM 700 O O . VAL A 1 88 ? 6.975 12.041 6.672 1.00 94.62 88 VAL A O 1
ATOM 703 N N . GLU A 1 89 ? 6.460 12.288 4.498 1.00 95.44 89 GLU A N 1
ATOM 704 C CA . GLU A 1 89 ? 6.442 10.861 4.142 1.00 95.44 89 GLU A CA 1
ATOM 705 C C . GLU A 1 89 ? 5.551 10.015 5.077 1.00 95.44 89 GLU A C 1
ATOM 707 O O . GLU A 1 89 ? 5.903 8.896 5.463 1.00 95.44 89 GLU A O 1
ATOM 712 N N . ALA A 1 90 ? 4.381 10.544 5.454 1.00 96.00 90 ALA A N 1
ATOM 713 C CA . ALA A 1 90 ? 3.514 9.950 6.468 1.00 96.00 90 ALA A CA 1
ATOM 714 C C . ALA A 1 90 ? 2.071 9.742 5.994 1.00 96.00 90 ALA A C 1
ATOM 716 O O . ALA A 1 90 ? 1.501 10.539 5.252 1.00 96.00 90 ALA A O 1
ATOM 717 N N . ALA A 1 91 ? 1.454 8.670 6.487 1.00 97.25 91 ALA A N 1
ATOM 718 C CA . ALA A 1 91 ? 0.030 8.403 6.363 1.00 97.25 91 ALA A CA 1
ATOM 719 C C . ALA A 1 91 ? -0.600 8.306 7.755 1.00 97.25 91 ALA A C 1
ATOM 721 O O . ALA A 1 91 ? -0.281 7.394 8.513 1.00 97.25 91 ALA A O 1
ATOM 722 N N . ALA A 1 92 ? -1.511 9.214 8.088 1.00 96.62 92 ALA A N 1
ATOM 723 C CA . ALA A 1 92 ? -2.266 9.192 9.332 1.00 96.62 92 ALA A CA 1
ATOM 724 C C . ALA A 1 92 ? -3.646 8.565 9.114 1.00 96.62 92 ALA A C 1
ATOM 726 O O . ALA A 1 92 ? -4.419 9.004 8.262 1.00 96.62 92 ALA A O 1
ATOM 727 N N . VAL A 1 93 ? -3.966 7.551 9.912 1.00 96.06 93 VAL A N 1
ATOM 728 C CA . VAL A 1 93 ? -5.250 6.851 9.901 1.00 96.06 93 VAL A CA 1
ATOM 729 C C . VAL A 1 93 ? -5.957 7.083 11.222 1.00 96.06 93 VAL A C 1
ATOM 731 O O . VAL A 1 93 ? -5.382 6.854 12.287 1.00 96.06 93 VAL A O 1
ATOM 734 N N . SER A 1 94 ? -7.212 7.514 11.141 1.00 94.56 94 SER A N 1
ATOM 735 C CA . SER A 1 94 ? -8.100 7.648 12.296 1.00 94.56 94 SER A CA 1
ATOM 736 C C . SER A 1 94 ? -9.222 6.621 12.207 1.00 94.56 94 SER A C 1
ATOM 738 O O . SER A 1 94 ? -9.825 6.447 11.145 1.00 94.56 94 SER A O 1
ATOM 740 N N . THR A 1 95 ? -9.500 5.940 13.315 1.00 92.19 95 THR A N 1
ATOM 741 C CA . THR A 1 95 ? -10.644 5.029 13.448 1.00 92.19 95 THR A CA 1
ATOM 742 C C . THR A 1 95 ? -11.751 5.639 14.303 1.00 92.19 95 THR A C 1
ATOM 744 O O . THR A 1 95 ? -11.510 6.561 15.078 1.00 92.19 95 THR A O 1
ATOM 747 N N . GLU A 1 96 ? -12.981 5.147 14.150 1.00 86.62 96 GLU A N 1
ATOM 748 C CA . GLU A 1 96 ? -14.149 5.644 14.898 1.00 86.62 96 GLU A CA 1
ATOM 749 C C . GLU A 1 96 ? -14.030 5.387 16.413 1.00 86.62 96 GLU A C 1
ATOM 751 O O . GLU A 1 96 ? -14.437 6.218 17.223 1.00 86.62 96 GLU A O 1
ATOM 756 N N . SER A 1 97 ? -13.460 4.243 16.814 1.00 80.75 97 SER A N 1
ATOM 757 C CA . SER A 1 97 ? -13.374 3.828 18.224 1.00 80.75 97 SER A CA 1
ATOM 758 C C . SER A 1 97 ? -11.994 4.016 18.864 1.00 80.75 97 SER A C 1
ATOM 760 O O . SER A 1 97 ? -11.882 3.944 20.086 1.00 80.75 97 SER A O 1
ATOM 762 N N . GLY A 1 98 ? -10.929 4.201 18.075 1.00 77.06 98 GLY A N 1
ATOM 763 C CA . GLY A 1 98 ? -9.542 4.242 18.561 1.00 77.06 98 GLY A CA 1
ATOM 764 C C . GLY A 1 98 ? -8.995 2.897 19.068 1.00 77.06 98 GLY A C 1
ATOM 765 O O . GLY A 1 98 ? -7.825 2.793 19.442 1.00 77.06 98 GLY A O 1
ATOM 766 N N . GLU A 1 99 ? -9.812 1.837 19.088 1.00 76.19 99 GLU A N 1
ATOM 767 C CA . GLU A 1 99 ? -9.408 0.515 19.581 1.00 76.19 99 GLU A CA 1
ATOM 768 C C . GLU A 1 99 ? -8.360 -0.155 18.686 1.00 76.19 99 GLU A C 1
ATOM 770 O O . GLU A 1 99 ? -7.575 -0.987 19.152 1.00 76.19 99 GLU A O 1
ATOM 775 N N . ALA A 1 100 ? -8.335 0.195 17.399 1.00 75.56 100 ALA A N 1
ATOM 776 C CA . ALA A 1 100 ? -7.376 -0.351 16.451 1.00 75.56 100 ALA A CA 1
ATOM 777 C C . ALA A 1 100 ? -5.936 0.029 16.848 1.00 75.56 100 ALA A C 1
ATOM 779 O O . ALA A 1 100 ? -5.045 -0.825 16.823 1.00 75.56 100 ALA A O 1
ATOM 780 N N . GLY A 1 101 ? -5.723 1.258 17.333 1.00 72.25 101 GLY A N 1
ATOM 781 C CA . GLY A 1 101 ? -4.459 1.699 17.925 1.00 72.25 101 GLY A CA 1
ATOM 782 C C . GLY A 1 101 ? -4.030 0.915 19.174 1.00 72.25 101 GLY A C 1
ATOM 783 O O . GLY A 1 101 ? -2.834 0.687 19.374 1.00 72.25 101 GLY A O 1
ATOM 784 N N . LEU A 1 102 ? -4.966 0.442 20.005 1.00 71.25 102 LEU A N 1
ATOM 785 C CA . LEU A 1 102 ? -4.658 -0.408 21.171 1.00 71.25 102 LEU A CA 1
ATOM 786 C C . LEU A 1 102 ? -4.234 -1.821 20.746 1.00 71.25 102 LEU A C 1
ATOM 788 O O . LEU A 1 102 ? -3.261 -2.371 21.263 1.00 71.25 102 LEU A O 1
ATOM 792 N N . ARG A 1 103 ? -4.918 -2.395 19.749 1.00 72.31 103 ARG A N 1
ATOM 793 C CA . ARG A 1 103 ? -4.549 -3.694 19.156 1.00 72.31 103 ARG A CA 1
ATOM 794 C C . ARG A 1 103 ? -3.184 -3.632 18.467 1.00 72.31 103 ARG A C 1
ATOM 796 O O . ARG A 1 103 ? -2.440 -4.612 18.505 1.00 72.31 103 ARG A O 1
ATOM 803 N N . CYS A 1 104 ? -2.846 -2.483 17.878 1.00 69.31 104 CYS A N 1
ATOM 804 C CA . CYS A 1 104 ? -1.549 -2.220 17.261 1.00 69.31 104 CYS A CA 1
ATOM 805 C C . CYS A 1 104 ? -0.390 -2.433 18.246 1.00 69.31 104 CYS A C 1
ATOM 807 O O . CYS A 1 104 ? 0.516 -3.200 17.939 1.00 69.31 104 CYS A O 1
ATOM 809 N N . GLU A 1 105 ? -0.439 -1.854 19.450 1.00 68.50 105 GLU A N 1
ATOM 810 C CA . GLU A 1 105 ? 0.630 -2.022 20.454 1.00 68.50 105 GLU A CA 1
ATOM 811 C C . GLU A 1 105 ? 0.880 -3.493 20.810 1.00 68.50 105 GLU A C 1
ATOM 813 O O . GLU A 1 105 ? 2.026 -3.947 20.829 1.00 68.50 105 GLU A O 1
ATOM 818 N N . ALA A 1 106 ? -0.188 -4.267 21.020 1.00 67.56 106 ALA A N 1
ATOM 819 C CA . ALA A 1 106 ? -0.078 -5.695 21.316 1.00 67.56 106 ALA A CA 1
ATOM 820 C C . ALA A 1 106 ? 0.515 -6.500 20.141 1.00 67.56 106 ALA A C 1
ATOM 822 O O . ALA A 1 106 ? 1.238 -7.477 20.345 1.00 67.56 106 ALA A O 1
ATOM 823 N N . LEU A 1 107 ? 0.224 -6.094 18.902 1.00 64.81 107 LEU A N 1
ATOM 824 C CA . LEU A 1 107 ? 0.738 -6.730 17.688 1.00 64.81 107 LEU A CA 1
ATOM 825 C C . LEU A 1 107 ? 2.193 -6.347 17.391 1.00 64.81 107 LEU A C 1
ATOM 827 O O . LEU A 1 107 ? 2.960 -7.202 16.946 1.00 64.81 107 LEU A O 1
ATOM 831 N N . MET A 1 108 ? 2.603 -5.112 17.691 1.00 64.06 108 MET A N 1
ATOM 832 C CA . MET A 1 108 ? 3.990 -4.659 17.536 1.00 64.06 108 MET A CA 1
ATOM 833 C C . MET A 1 108 ? 4.956 -5.405 18.460 1.00 64.06 108 MET A C 1
ATOM 835 O O . MET A 1 108 ? 6.095 -5.656 18.071 1.00 64.06 108 MET A O 1
ATOM 839 N N . GLN A 1 109 ? 4.500 -5.842 19.638 1.00 62.69 109 GLN A N 1
ATOM 840 C CA . GLN A 1 109 ? 5.292 -6.694 20.535 1.00 62.69 109 GLN A CA 1
ATOM 841 C C . GLN A 1 109 ? 5.573 -8.093 19.953 1.00 62.69 109 GLN A C 1
ATOM 843 O O . GLN A 1 109 ? 6.526 -8.748 20.366 1.00 62.69 109 GLN A O 1
ATOM 848 N N . LYS A 1 110 ? 4.779 -8.551 18.974 1.00 58.59 110 LYS A N 1
ATOM 849 C CA . LYS A 1 110 ? 4.920 -9.850 18.286 1.00 58.59 110 LYS A CA 1
ATOM 850 C C . LYS A 1 110 ? 5.300 -9.670 16.814 1.00 58.59 110 LYS A C 1
ATOM 852 O O . LYS A 1 110 ? 4.736 -10.310 15.922 1.00 58.59 110 LYS A O 1
ATOM 857 N N . ARG A 1 111 ? 6.225 -8.746 16.547 1.00 61.66 111 ARG A N 1
ATOM 858 C CA . ARG A 1 111 ? 6.721 -8.459 15.201 1.00 61.66 111 ARG A CA 1
ATOM 859 C C . ARG A 1 111 ? 7.634 -9.589 14.720 1.00 61.66 111 ARG A C 1
ATOM 861 O O . ARG A 1 111 ? 8.730 -9.757 15.248 1.00 61.66 111 ARG A O 1
ATOM 868 N N . THR A 1 112 ? 7.232 -10.288 13.662 1.00 56.47 112 THR A N 1
ATOM 869 C CA . THR A 1 112 ? 8.092 -11.265 12.984 1.00 56.47 112 THR A CA 1
ATOM 870 C C . THR A 1 112 ? 8.590 -10.659 11.675 1.00 56.47 112 THR A C 1
ATOM 872 O O . THR A 1 112 ? 7.820 -10.349 10.762 1.00 56.47 112 THR A O 1
ATOM 875 N N . VAL A 1 113 ? 9.906 -10.461 11.583 1.00 57.84 113 VAL A N 1
ATOM 876 C CA . VAL A 1 113 ? 10.574 -9.998 10.360 1.00 57.84 113 VAL A CA 1
ATOM 877 C C . VAL A 1 113 ? 11.001 -11.222 9.561 1.00 57.84 113 VAL A C 1
ATOM 879 O O . VAL A 1 113 ? 11.836 -12.007 10.005 1.00 57.84 113 VAL A O 1
ATOM 882 N N . THR A 1 114 ? 10.416 -11.403 8.379 1.00 49.91 114 THR A N 1
ATOM 883 C CA . THR A 1 114 ? 10.744 -12.539 7.509 1.00 49.91 114 THR A CA 1
ATOM 884 C C . THR A 1 114 ? 12.060 -12.289 6.756 1.00 49.91 114 THR A C 1
ATOM 886 O O . THR A 1 114 ? 12.340 -11.178 6.305 1.00 49.91 114 THR A O 1
ATOM 889 N N . ALA A 1 115 ? 12.898 -13.321 6.606 1.00 42.59 115 ALA A N 1
ATOM 890 C CA . ALA A 1 115 ? 14.235 -13.219 5.997 1.00 42.59 115 ALA A CA 1
ATOM 891 C C . ALA A 1 115 ? 14.251 -13.371 4.451 1.00 42.59 115 ALA A C 1
ATOM 893 O O . ALA A 1 115 ? 15.289 -13.672 3.859 1.00 42.59 115 ALA A O 1
ATOM 894 N N . GLY A 1 116 ? 13.106 -13.190 3.781 1.00 35.34 116 GLY A N 1
ATOM 895 C CA . GLY A 1 116 ? 12.951 -13.372 2.329 1.00 35.34 116 GLY A CA 1
ATOM 896 C C . GLY A 1 116 ? 13.227 -12.114 1.491 1.00 35.34 116 GLY A C 1
ATOM 897 O O . GLY A 1 116 ? 13.337 -11.013 2.019 1.00 35.34 116 GLY A O 1
ATOM 898 N N . CYS A 1 117 ? 13.313 -12.261 0.158 1.00 41.38 117 CYS A N 1
ATOM 899 C CA . CYS A 1 117 ? 13.484 -11.136 -0.785 1.00 41.38 117 CYS A CA 1
ATOM 900 C C . CYS A 1 117 ? 12.358 -10.092 -0.712 1.00 41.38 117 CYS A C 1
ATOM 902 O O . CYS A 1 117 ? 12.588 -8.941 -1.061 1.00 41.38 117 CYS A O 1
ATOM 904 N N . GLY A 1 118 ? 11.178 -10.470 -0.218 1.00 47.53 118 GLY A N 1
ATOM 905 C CA . GLY A 1 118 ? 10.200 -9.529 0.310 1.00 47.53 118 GLY A CA 1
ATOM 906 C C . GLY A 1 118 ? 10.251 -9.572 1.823 1.00 47.53 118 GLY A C 1
ATOM 907 O O . GLY A 1 118 ? 9.512 -10.361 2.403 1.00 47.53 118 GLY A O 1
ATOM 908 N N . GLN A 1 119 ? 11.127 -8.769 2.439 1.00 47.22 119 GLN A N 1
ATOM 909 C CA . GLN A 1 119 ? 11.188 -8.584 3.893 1.00 47.22 119 GLN A CA 1
ATOM 910 C C . GLN A 1 119 ? 9.886 -7.937 4.384 1.00 47.22 119 GLN A C 1
ATOM 912 O O . GLN A 1 119 ? 9.826 -6.761 4.730 1.00 47.22 119 GLN A O 1
ATOM 917 N N . GLY A 1 120 ? 8.804 -8.705 4.358 1.00 53.06 120 GLY A N 1
ATOM 918 C CA . GLY A 1 120 ? 7.526 -8.325 4.908 1.00 53.06 120 GLY A CA 1
ATOM 919 C C . GLY A 1 120 ? 7.648 -8.378 6.418 1.00 53.06 120 GLY A C 1
ATOM 920 O O . GLY A 1 120 ? 8.021 -9.410 6.985 1.00 53.06 120 GLY A O 1
ATOM 921 N N . THR A 1 121 ? 7.332 -7.262 7.068 1.00 52.91 121 THR A N 1
ATOM 922 C CA . THR A 1 121 ? 6.968 -7.296 8.480 1.00 52.91 121 THR A CA 1
ATOM 923 C C . THR A 1 121 ? 5.562 -7.880 8.556 1.00 52.91 121 THR A C 1
ATOM 925 O O . THR A 1 121 ? 4.612 -7.265 8.068 1.00 52.91 121 THR A O 1
ATOM 928 N N . GLN A 1 122 ? 5.441 -9.083 9.113 1.00 55.47 122 GLN A N 1
ATOM 929 C CA . GLN A 1 122 ? 4.150 -9.667 9.460 1.00 55.47 122 GLN A CA 1
ATOM 930 C C . GLN A 1 122 ? 3.952 -9.521 10.965 1.00 55.47 122 GLN A C 1
ATOM 932 O O . GLN A 1 122 ? 4.867 -9.770 11.755 1.00 55.47 122 GLN A O 1
ATOM 937 N N . PHE A 1 123 ? 2.765 -9.069 11.356 1.00 55.47 123 PHE A N 1
ATOM 938 C CA . PHE A 1 123 ? 2.417 -8.915 12.759 1.00 55.47 123 PHE A CA 1
ATOM 939 C C . PHE A 1 123 ? 1.590 -10.117 13.232 1.00 55.47 123 PHE A C 1
ATOM 941 O O . PHE A 1 123 ? 0.512 -10.400 12.701 1.00 55.47 123 PHE A O 1
ATOM 948 N N . GLY A 1 124 ? 2.085 -10.812 14.261 1.00 55.91 124 GLY A N 1
ATOM 949 C CA . GLY A 1 124 ? 1.457 -12.020 14.804 1.00 55.91 124 GLY A CA 1
ATOM 950 C C . GLY A 1 124 ? 1.627 -13.271 13.930 1.00 55.91 124 GLY A C 1
ATOM 951 O O . GLY A 1 124 ? 2.399 -13.287 12.973 1.00 55.91 124 GLY A O 1
ATOM 952 N N . ASP A 1 125 ? 0.902 -14.336 14.279 1.00 56.16 125 ASP A N 1
ATOM 953 C CA . ASP A 1 125 ? 1.022 -15.649 13.636 1.00 56.16 125 ASP A CA 1
ATOM 954 C C . ASP A 1 125 ? 0.165 -15.728 12.358 1.00 56.16 125 ASP A C 1
ATOM 956 O O . ASP A 1 125 ? -1.006 -16.115 12.364 1.00 56.16 125 ASP A O 1
ATOM 960 N N . ALA A 1 126 ? 0.708 -15.223 11.247 1.00 56.16 126 ALA A N 1
ATOM 961 C CA . ALA A 1 126 ? -0.018 -15.083 9.982 1.00 56.16 126 ALA A CA 1
ATOM 962 C C . ALA A 1 126 ? -0.499 -16.427 9.397 1.00 56.16 126 ALA A C 1
ATOM 964 O O . ALA A 1 126 ? -1.506 -16.454 8.687 1.00 56.16 126 ALA A O 1
ATOM 965 N N . LEU A 1 127 ? 0.194 -17.529 9.706 1.00 56.31 127 LEU A N 1
ATOM 966 C CA . LEU A 1 127 ? -0.110 -18.860 9.179 1.00 56.31 127 LEU A CA 1
ATOM 967 C C . LEU A 1 127 ? -1.237 -19.551 9.965 1.00 56.31 127 LEU A C 1
ATOM 969 O O . LEU A 1 127 ? -2.129 -20.122 9.343 1.00 56.31 127 LEU A O 1
ATOM 973 N N . GLU A 1 128 ? -1.274 -19.418 11.298 1.00 57.06 128 GLU A N 1
ATOM 974 C CA . GLU A 1 128 ? -2.388 -19.916 12.136 1.00 57.06 128 GLU A CA 1
ATOM 975 C C . GLU A 1 128 ? -3.728 -19.229 11.827 1.00 57.06 128 GLU A C 1
ATOM 977 O O . GLU A 1 128 ? -4.804 -19.734 12.143 1.00 57.06 128 GLU A O 1
ATOM 982 N N . ARG A 1 129 ? -3.679 -18.053 11.198 1.00 62.06 129 ARG A N 1
ATOM 983 C CA . ARG A 1 129 ? -4.846 -17.198 10.958 1.00 62.06 129 ARG A CA 1
ATOM 984 C C . ARG A 1 129 ? -5.559 -17.469 9.633 1.00 62.06 129 ARG A C 1
ATOM 986 O O . ARG A 1 129 ? -6.595 -16.845 9.383 1.00 62.06 129 ARG A O 1
ATOM 993 N N . LEU A 1 130 ? -5.051 -18.359 8.781 1.00 65.25 130 LEU A N 1
ATOM 994 C CA . LEU A 1 130 ? -5.696 -18.729 7.518 1.00 65.25 130 LEU A CA 1
ATOM 995 C C . LEU A 1 130 ? -6.861 -19.696 7.772 1.00 65.25 130 LEU A C 1
ATOM 997 O O . LEU A 1 130 ? -6.679 -20.903 7.890 1.00 65.25 130 LEU A O 1
ATOM 1001 N N . SER A 1 131 ? -8.081 -19.164 7.835 1.00 66.06 131 SER A N 1
ATOM 1002 C CA . SER A 1 131 ? -9.290 -19.989 7.810 1.00 66.06 131 SER A CA 1
ATOM 1003 C C . SER A 1 131 ? -9.533 -20.514 6.387 1.00 66.06 131 SER A C 1
ATOM 1005 O O . SER A 1 131 ? -9.368 -19.745 5.433 1.00 66.06 131 SER A O 1
ATOM 1007 N N . PRO A 1 132 ? -9.945 -21.782 6.208 1.00 72.25 132 PRO A N 1
ATOM 1008 C CA . PRO A 1 132 ? -10.324 -22.299 4.900 1.00 72.25 132 PRO A CA 1
ATOM 1009 C C . PRO A 1 132 ? -11.437 -21.443 4.294 1.00 72.25 132 PRO A C 1
ATOM 1011 O O . PRO A 1 132 ? -12.435 -21.150 4.955 1.00 72.25 132 PRO A O 1
ATOM 1014 N N . LEU A 1 133 ? -11.269 -21.044 3.034 1.00 74.88 133 LEU A N 1
ATOM 1015 C CA . LEU A 1 133 ? -12.346 -20.394 2.299 1.00 74.88 133 LEU A CA 1
ATOM 1016 C C . LEU A 1 133 ? -13.466 -21.412 2.036 1.00 74.88 133 LEU A C 1
ATOM 1018 O O . LEU A 1 133 ? -13.170 -22.578 1.754 1.00 74.88 133 LEU A O 1
ATOM 1022 N N . PRO A 1 134 ? -14.743 -20.994 2.095 1.00 81.75 134 PRO A N 1
ATOM 1023 C CA . PRO A 1 134 ? -15.835 -21.860 1.688 1.00 81.75 134 PRO A CA 1
ATOM 1024 C C . PRO A 1 134 ? -15.684 -22.227 0.202 1.00 81.75 134 PRO A C 1
ATOM 1026 O O . PRO A 1 134 ? -15.177 -21.417 -0.585 1.00 81.75 134 PRO A O 1
ATOM 1029 N N . PRO A 1 135 ? -16.119 -23.432 -0.206 1.00 80.81 135 PRO A N 1
ATOM 1030 C CA . PRO A 1 135 ? -16.106 -23.820 -1.608 1.00 80.81 135 PRO A CA 1
ATOM 1031 C C . PRO A 1 135 ? -16.912 -22.814 -2.435 1.00 80.81 135 PRO A C 1
ATOM 103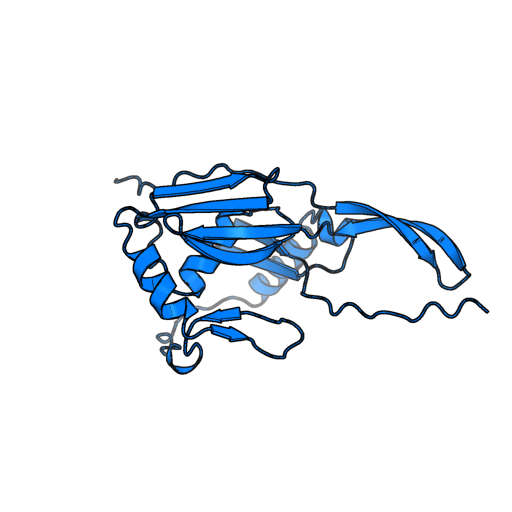3 O O . PRO A 1 135 ? -17.999 -22.389 -2.047 1.00 80.81 135 PRO A O 1
ATOM 1036 N N . SER A 1 136 ? -16.348 -22.415 -3.573 1.00 84.00 136 SER A N 1
ATOM 1037 C CA . SER A 1 136 ? -16.973 -21.472 -4.493 1.00 84.00 136 SER A CA 1
ATOM 1038 C C . SER A 1 136 ? -17.365 -22.180 -5.782 1.00 84.00 136 SER A C 1
ATOM 1040 O O . SER A 1 136 ? -16.534 -22.809 -6.439 1.00 84.00 136 SER A O 1
ATOM 1042 N N . ASP A 1 137 ? -18.617 -22.002 -6.198 1.00 89.19 137 ASP A N 1
ATOM 1043 C CA . ASP A 1 137 ? -19.100 -22.431 -7.513 1.00 89.19 137 ASP A CA 1
ATOM 1044 C C . ASP A 1 137 ? -18.746 -21.448 -8.632 1.00 89.19 137 ASP A C 1
ATOM 1046 O O . ASP A 1 137 ? -19.245 -21.554 -9.752 1.00 89.19 137 ASP A O 1
ATOM 1050 N N . PHE A 1 138 ? -17.849 -20.497 -8.364 1.00 87.94 138 PHE A N 1
ATOM 1051 C CA . PHE A 1 138 ? -17.378 -19.572 -9.378 1.00 87.94 138 PHE A CA 1
ATOM 1052 C C . PHE A 1 138 ? -16.769 -20.338 -10.562 1.00 87.94 138 PHE A C 1
ATOM 1054 O O . PHE A 1 138 ? -15.930 -21.232 -10.411 1.00 87.94 138 PHE A O 1
ATOM 1061 N N . ARG A 1 139 ? -17.222 -19.995 -11.769 1.00 86.44 139 ARG A N 1
ATOM 1062 C CA . ARG A 1 139 ? -16.703 -20.514 -13.035 1.00 86.44 139 ARG A CA 1
ATOM 1063 C C . ARG A 1 139 ? -16.330 -19.332 -13.912 1.00 86.44 139 ARG A C 1
ATOM 1065 O O . ARG A 1 139 ? -17.074 -18.361 -14.010 1.00 86.44 139 ARG A O 1
ATOM 1072 N N . VAL A 1 140 ? -15.191 -19.440 -14.583 1.00 86.62 140 VAL A N 1
ATOM 1073 C CA . VAL A 1 140 ? -14.731 -18.456 -15.561 1.00 86.62 140 VAL A CA 1
ATOM 1074 C C . VAL A 1 140 ? -14.415 -19.172 -16.866 1.00 86.62 140 VAL A C 1
ATOM 1076 O O . VAL A 1 140 ? -13.759 -20.215 -16.873 1.00 86.62 140 VAL A O 1
ATOM 1079 N N . ALA A 1 141 ? -14.900 -18.635 -17.984 1.00 90.19 141 ALA A N 1
ATOM 1080 C CA . ALA A 1 141 ? -14.586 -19.194 -19.289 1.00 90.19 141 ALA A CA 1
ATOM 1081 C C . ALA A 1 141 ? -13.115 -18.926 -19.640 1.00 90.19 141 ALA A C 1
ATOM 1083 O O . ALA A 1 141 ? -12.579 -17.844 -19.391 1.00 90.19 141 ALA A O 1
ATOM 1084 N N . ARG A 1 142 ? -12.460 -19.892 -20.290 1.00 91.38 142 ARG A N 1
ATOM 1085 C CA . ARG A 1 142 ? -11.070 -19.746 -20.751 1.00 91.38 142 ARG A CA 1
ATOM 1086 C C . ARG A 1 142 ? -10.891 -18.539 -21.682 1.00 91.38 142 ARG A C 1
ATOM 1088 O O . ARG A 1 142 ? -9.886 -17.839 -21.594 1.00 91.38 142 ARG A O 1
ATOM 1095 N N . SER A 1 143 ? -11.872 -18.280 -22.546 1.00 91.19 143 SER A N 1
ATOM 1096 C CA . SER A 1 143 ? -11.894 -17.108 -23.430 1.00 91.19 143 SER A CA 1
ATOM 1097 C C . SER A 1 143 ? -11.871 -15.795 -22.646 1.00 91.19 143 SER A C 1
ATOM 1099 O O . SER A 1 143 ? -11.145 -14.877 -23.020 1.00 91.19 143 SER A O 1
ATOM 1101 N N . THR A 1 144 ? -12.589 -15.726 -21.521 1.00 87.62 144 THR A N 1
ATOM 1102 C CA . THR A 1 144 ? -12.577 -14.570 -20.621 1.00 87.62 144 THR A CA 1
ATOM 1103 C C . THR A 1 144 ? -11.185 -14.333 -20.047 1.00 87.62 144 THR A C 1
ATOM 1105 O O . THR A 1 144 ? -10.722 -13.200 -20.068 1.00 87.62 144 THR A O 1
ATOM 1108 N N . ILE A 1 145 ? -10.473 -15.378 -19.609 1.00 87.00 145 ILE A N 1
ATOM 1109 C CA . ILE A 1 145 ? -9.102 -15.232 -19.087 1.00 87.00 145 ILE A CA 1
ATOM 1110 C C . ILE A 1 145 ? -8.178 -14.622 -20.149 1.00 87.00 145 ILE A C 1
ATOM 1112 O O . ILE A 1 145 ? -7.477 -13.652 -19.868 1.00 87.00 145 ILE A O 1
ATOM 1116 N N . PHE A 1 146 ? -8.198 -15.142 -21.379 1.00 89.38 146 PHE A N 1
ATOM 1117 C CA . PHE A 1 146 ? -7.362 -14.598 -22.453 1.00 89.38 146 PHE A CA 1
ATOM 1118 C C . PHE A 1 146 ? -7.721 -13.156 -22.807 1.00 89.38 146 PHE A C 1
ATOM 1120 O O . PHE A 1 146 ? -6.821 -12.336 -22.988 1.00 89.38 146 PHE A O 1
ATOM 1127 N N . ALA A 1 147 ? -9.015 -12.831 -22.858 1.00 86.31 147 ALA A N 1
ATOM 1128 C CA . ALA A 1 147 ? -9.474 -11.469 -23.095 1.00 86.31 147 ALA A CA 1
ATOM 1129 C C . ALA A 1 147 ? -9.007 -10.512 -21.985 1.00 86.31 147 ALA A C 1
ATOM 1131 O O . ALA A 1 147 ? -8.527 -9.420 -22.282 1.00 86.31 147 ALA A O 1
ATOM 1132 N N . LEU A 1 148 ? -9.077 -10.936 -20.718 1.00 85.88 148 LEU A N 1
ATOM 1133 C CA . LEU A 1 148 ? -8.597 -10.151 -19.581 1.00 85.88 148 LEU A CA 1
ATOM 1134 C C . LEU A 1 148 ? -7.082 -9.930 -19.646 1.00 85.88 148 LEU A C 1
ATOM 1136 O O . LEU A 1 148 ? -6.636 -8.796 -19.515 1.00 85.88 148 LEU A O 1
ATOM 1140 N N . VAL A 1 149 ? -6.286 -10.967 -19.920 1.00 85.19 149 VAL A N 1
ATOM 1141 C CA . VAL A 1 149 ? -4.823 -10.833 -20.059 1.00 85.19 149 VAL A CA 1
ATOM 1142 C C . VAL A 1 149 ? -4.456 -9.898 -21.214 1.00 85.19 149 VAL A C 1
ATOM 1144 O O . VAL A 1 149 ? -3.590 -9.034 -21.062 1.00 85.19 149 VAL A O 1
ATOM 1147 N N . ALA A 1 150 ? -5.128 -10.028 -22.362 1.00 85.06 150 ALA A N 1
ATOM 1148 C CA . ALA A 1 150 ? -4.931 -9.127 -23.494 1.00 85.06 150 ALA A CA 1
ATOM 1149 C C . ALA A 1 150 ? -5.290 -7.679 -23.128 1.00 85.06 150 ALA A C 1
ATOM 1151 O O . ALA A 1 150 ? -4.549 -6.758 -23.466 1.00 85.06 150 ALA A O 1
ATOM 1152 N N . ARG A 1 151 ? -6.380 -7.478 -22.379 1.00 82.88 151 ARG A N 1
ATOM 1153 C CA . ARG A 1 151 ? -6.805 -6.155 -21.920 1.00 82.88 151 ARG A CA 1
ATOM 1154 C C . ARG A 1 151 ? -5.815 -5.536 -20.938 1.00 82.88 151 ARG A C 1
ATOM 1156 O O . ARG A 1 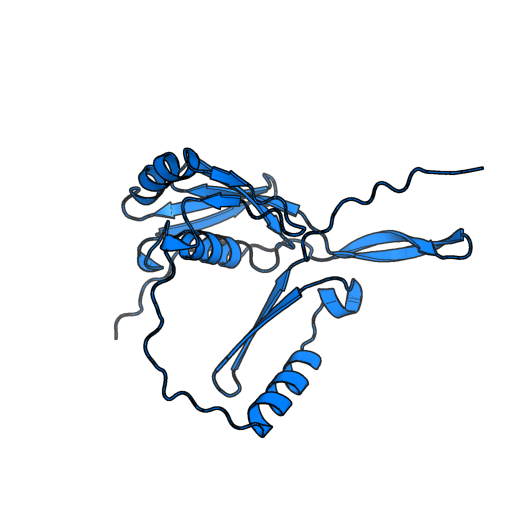151 ? -5.491 -4.365 -21.091 1.00 82.88 151 ARG A O 1
ATOM 1163 N N . VAL A 1 152 ? -5.305 -6.310 -19.979 1.00 81.06 152 VAL A N 1
ATOM 1164 C CA . VAL A 1 152 ? -4.297 -5.847 -19.010 1.00 81.06 152 VAL A CA 1
ATOM 1165 C C . VAL A 1 152 ? -3.026 -5.388 -19.718 1.00 81.06 152 VAL A C 1
ATOM 1167 O O . VAL A 1 152 ? -2.499 -4.332 -19.394 1.00 81.06 152 VAL A O 1
ATOM 1170 N N . ARG A 1 153 ? -2.580 -6.113 -20.751 1.00 77.50 153 ARG A N 1
ATOM 1171 C CA . ARG A 1 153 ? -1.423 -5.716 -21.575 1.00 77.50 153 ARG A CA 1
ATOM 1172 C C . ARG A 1 153 ? -1.624 -4.402 -22.332 1.00 77.50 153 ARG A C 1
ATOM 1174 O O . ARG A 1 153 ? -0.649 -3.724 -22.641 1.00 77.50 153 ARG A O 1
ATOM 1181 N N . GLN A 1 154 ? -2.869 -4.066 -22.656 1.00 78.12 154 GLN A N 1
ATOM 1182 C CA . GLN A 1 154 ? -3.221 -2.817 -23.330 1.00 78.12 154 GLN A CA 1
ATOM 1183 C C . GLN A 1 154 ? -3.406 -1.647 -22.366 1.00 78.12 154 GLN A C 1
ATOM 1185 O O . GLN A 1 154 ? -3.500 -0.515 -22.834 1.00 78.12 154 GLN A O 1
ATOM 1190 N N . LEU A 1 155 ? -3.476 -1.883 -21.050 1.00 75.12 155 LEU A N 1
ATOM 1191 C CA . LEU A 1 155 ? -3.526 -0.785 -20.094 1.00 75.12 155 LEU A CA 1
ATOM 1192 C C . LEU A 1 155 ? -2.264 0.064 -20.263 1.00 75.12 155 LEU A C 1
ATOM 1194 O O . LEU A 1 155 ? -1.144 -0.452 -20.339 1.00 75.12 155 LEU A O 1
ATOM 1198 N N . ASP A 1 156 ? -2.449 1.378 -20.335 1.00 62.25 156 ASP A N 1
ATOM 1199 C CA . ASP A 1 156 ? -1.354 2.338 -20.345 1.00 62.25 156 ASP A CA 1
ATOM 1200 C C . ASP A 1 156 ? -0.735 2.428 -18.955 1.00 62.25 156 ASP A C 1
ATOM 1202 O O . ASP A 1 156 ? -0.930 3.374 -18.196 1.00 62.25 156 ASP A O 1
ATOM 1206 N N . SER A 1 157 ? 0.018 1.387 -18.611 1.00 67.44 157 SER A N 1
ATOM 1207 C CA . SER A 1 157 ? 0.899 1.406 -17.464 1.00 67.44 157 SER A CA 1
ATOM 1208 C C . SER A 1 157 ? 2.015 2.414 -17.713 1.00 67.44 157 SER A C 1
ATOM 1210 O O . SER A 1 157 ? 2.958 2.166 -18.470 1.00 67.44 157 SER A O 1
ATOM 1212 N N . VAL A 1 158 ? 1.897 3.570 -17.068 1.00 63.34 158 VAL A N 1
ATOM 1213 C CA . VAL A 1 158 ? 2.911 4.623 -17.118 1.00 63.34 158 VAL A CA 1
ATOM 1214 C C . VAL A 1 158 ? 4.243 4.117 -16.558 1.00 63.34 158 VAL A C 1
ATOM 1216 O O . VAL A 1 158 ? 5.289 4.474 -17.093 1.00 63.34 158 VAL A O 1
ATOM 1219 N N . ILE A 1 159 ? 4.227 3.260 -15.530 1.00 63.88 159 ILE A N 1
ATOM 1220 C CA . ILE A 1 159 ? 5.444 2.828 -14.831 1.00 63.88 159 ILE A CA 1
ATOM 1221 C C . ILE A 1 159 ? 6.094 1.649 -15.548 1.00 63.88 159 ILE A C 1
ATOM 1223 O O . ILE A 1 159 ? 7.278 1.714 -15.872 1.00 63.88 159 ILE A O 1
ATOM 1227 N N . HIS A 1 160 ? 5.333 0.603 -15.883 1.00 64.06 160 HIS A N 1
ATOM 1228 C CA . HIS A 1 160 ? 5.871 -0.552 -16.603 1.00 64.06 160 HIS A CA 1
ATOM 1229 C C . HIS A 1 160 ? 6.457 -0.148 -17.958 1.00 64.06 160 HIS A C 1
ATOM 1231 O O . HIS A 1 160 ? 7.562 -0.571 -18.288 1.00 64.06 160 HIS A O 1
ATOM 1237 N N . LYS A 1 161 ? 5.755 0.704 -18.722 1.00 65.75 161 LYS A N 1
ATOM 1238 C CA . LYS A 1 161 ? 6.208 1.111 -20.060 1.00 65.75 161 LYS A CA 1
ATOM 1239 C C . LYS A 1 161 ? 7.401 2.073 -20.028 1.00 65.75 161 LYS A C 1
ATOM 1241 O O . LYS A 1 161 ? 8.187 2.054 -20.968 1.00 65.75 161 LYS A O 1
ATOM 1246 N N . ARG A 1 162 ? 7.542 2.916 -18.993 1.00 64.88 162 ARG A N 1
ATOM 1247 C CA . ARG A 1 162 ? 8.642 3.901 -18.906 1.00 64.88 162 ARG A CA 1
ATOM 1248 C C . ARG A 1 162 ? 9.858 3.419 -18.125 1.00 64.88 162 ARG A C 1
ATOM 1250 O O . ARG A 1 162 ? 10.963 3.827 -18.452 1.00 64.88 162 ARG A O 1
ATOM 1257 N N . ALA A 1 163 ? 9.652 2.610 -17.092 1.00 64.31 163 ALA A N 1
ATOM 1258 C CA . ALA A 1 163 ? 10.677 2.315 -16.095 1.00 64.31 163 ALA A CA 1
ATOM 1259 C C . ALA A 1 163 ? 10.869 0.814 -15.823 1.00 64.31 163 ALA A C 1
ATOM 1261 O O . ALA A 1 163 ? 11.856 0.420 -15.202 1.00 64.31 163 ALA A O 1
ATOM 1262 N N . GLY A 1 164 ? 9.951 -0.038 -16.297 1.00 70.31 164 GLY A N 1
ATOM 1263 C CA . GLY A 1 164 ? 10.000 -1.480 -16.058 1.00 70.31 164 GLY A CA 1
ATOM 1264 C C . GLY A 1 164 ? 9.972 -1.847 -14.567 1.00 70.31 164 GLY A C 1
ATOM 1265 O O . GLY A 1 164 ? 9.604 -1.043 -13.717 1.00 70.31 164 GLY A O 1
ATOM 1266 N N . ALA A 1 165 ? 10.336 -3.096 -14.252 1.00 70.12 165 ALA A N 1
ATOM 1267 C CA . ALA A 1 165 ? 10.575 -3.580 -12.884 1.00 70.12 165 ALA A CA 1
ATOM 1268 C C . ALA A 1 165 ? 9.462 -3.270 -11.857 1.00 70.12 165 ALA A C 1
ATOM 1270 O O . ALA A 1 165 ? 9.752 -2.888 -10.726 1.00 70.12 165 ALA A O 1
ATOM 1271 N N . VAL A 1 166 ? 8.196 -3.468 -12.233 1.00 75.06 166 VAL A N 1
ATOM 1272 C CA . VAL A 1 166 ? 7.024 -3.345 -11.348 1.00 75.06 166 VAL A CA 1
ATOM 1273 C C . VAL A 1 166 ? 6.186 -4.623 -11.351 1.00 75.06 166 VAL A C 1
ATOM 1275 O O . VAL A 1 166 ? 6.181 -5.372 -12.328 1.00 75.06 166 VAL A O 1
ATOM 1278 N N . HIS A 1 167 ? 5.471 -4.867 -10.257 1.00 77.25 167 HIS A N 1
ATOM 1279 C CA . HIS A 1 167 ? 4.387 -5.838 -10.158 1.00 77.25 167 HIS A CA 1
ATOM 1280 C C . HIS A 1 167 ? 3.041 -5.122 -10.278 1.00 77.25 167 HIS A C 1
ATOM 1282 O O . HIS A 1 167 ? 2.842 -4.072 -9.670 1.00 77.25 167 HIS A O 1
ATOM 1288 N N . GLY A 1 168 ? 2.114 -5.715 -11.030 1.00 77.25 168 GLY A N 1
ATOM 1289 C CA . GLY A 1 168 ? 0.741 -5.235 -11.164 1.00 77.25 168 GLY A CA 1
ATOM 1290 C C . GLY A 1 168 ? -0.248 -6.180 -10.489 1.00 77.25 168 GLY A C 1
ATOM 1291 O O . GLY A 1 168 ? -0.108 -7.401 -10.575 1.00 77.25 168 GLY A O 1
ATOM 1292 N N . CYS A 1 169 ? -1.267 -5.621 -9.843 1.00 82.94 169 CYS A N 1
ATOM 1293 C CA . CYS A 1 169 ? -2.439 -6.350 -9.375 1.00 82.94 169 CYS A CA 1
ATOM 1294 C C . CYS A 1 169 ? -3.677 -5.820 -10.099 1.00 82.94 169 CYS A C 1
ATOM 1296 O O . CYS A 1 169 ? -3.866 -4.607 -10.215 1.00 82.94 169 CYS A O 1
ATOM 1298 N N . VAL A 1 170 ? -4.514 -6.733 -10.595 1.00 84.38 170 VAL A N 1
ATOM 1299 C CA . VAL A 1 170 ? -5.707 -6.391 -11.368 1.00 84.38 170 VAL A CA 1
ATOM 1300 C C . VAL A 1 170 ? -6.926 -7.100 -10.797 1.00 84.38 170 VAL A C 1
ATOM 1302 O O . VAL A 1 170 ? -6.959 -8.327 -10.724 1.00 84.38 170 VAL A O 1
ATOM 1305 N N . LEU A 1 171 ? -7.959 -6.328 -10.465 1.00 84.38 171 LEU A N 1
ATOM 1306 C CA . LEU A 1 171 ? -9.281 -6.841 -10.121 1.00 84.38 171 LEU A CA 1
ATOM 1307 C C . LEU A 1 171 ? -10.236 -6.618 -11.296 1.00 84.38 171 LEU A C 1
ATOM 1309 O O . LEU A 1 171 ? -10.397 -5.492 -11.767 1.00 84.38 171 LEU A O 1
ATOM 1313 N N . CYS A 1 172 ? -10.876 -7.693 -11.757 1.00 81.56 172 CYS A N 1
ATOM 1314 C CA . CYS A 1 172 ? -11.800 -7.660 -12.889 1.00 81.56 172 CYS A CA 1
ATOM 1315 C C . CYS A 1 172 ? -13.214 -8.049 -12.449 1.00 81.56 172 CYS A C 1
ATOM 1317 O O . CYS A 1 172 ? -13.406 -9.078 -11.805 1.00 81.56 172 CYS A O 1
ATOM 1319 N N . ALA A 1 173 ? -14.209 -7.260 -12.853 1.00 80.06 173 ALA A N 1
ATOM 1320 C CA . ALA A 1 173 ? -15.627 -7.563 -12.675 1.00 80.06 173 ALA A CA 1
ATOM 1321 C C . ALA A 1 173 ? -16.358 -7.369 -14.011 1.00 80.06 173 ALA A C 1
ATOM 1323 O O . ALA A 1 173 ? -16.770 -6.258 -14.364 1.00 80.06 173 ALA A O 1
ATOM 1324 N N . GLY A 1 174 ? -16.482 -8.454 -14.781 1.00 76.12 174 GLY A N 1
ATOM 1325 C CA . GLY A 1 174 ? -16.908 -8.384 -16.179 1.00 76.12 174 GLY A CA 1
ATOM 1326 C C . GLY A 1 174 ? -15.900 -7.580 -17.006 1.00 76.12 174 GLY A C 1
ATOM 1327 O O . GLY A 1 174 ? -14.718 -7.910 -17.022 1.00 76.12 174 GLY A O 1
ATOM 1328 N N . ALA A 1 175 ? -16.358 -6.508 -17.658 1.00 69.38 175 ALA A N 1
ATOM 1329 C CA . ALA A 1 175 ? -15.503 -5.599 -18.431 1.00 69.38 175 ALA A CA 1
ATOM 1330 C C . ALA A 1 175 ? -14.814 -4.504 -17.587 1.00 69.38 175 ALA A C 1
ATOM 1332 O O . ALA A 1 175 ? -13.965 -3.778 -18.105 1.00 69.38 175 ALA A O 1
ATOM 1333 N N . ARG A 1 176 ? -15.178 -4.350 -16.305 1.00 72.75 176 ARG A N 1
ATOM 1334 C CA . ARG A 1 176 ? -14.575 -3.345 -15.416 1.00 72.75 176 ARG A CA 1
ATOM 1335 C C . ARG A 1 176 ? -13.254 -3.859 -14.863 1.00 72.75 176 ARG A C 1
ATOM 1337 O O . ARG A 1 176 ? -13.188 -5.000 -14.409 1.00 72.75 176 ARG A O 1
ATOM 1344 N N . VAL A 1 177 ? -12.242 -2.997 -14.870 1.00 77.88 177 VAL A N 1
ATOM 1345 C CA . VAL A 1 177 ? -10.875 -3.326 -14.462 1.00 77.88 177 VAL A CA 1
ATOM 1346 C C . VAL A 1 177 ? -10.358 -2.261 -13.497 1.00 77.88 177 VAL A C 1
ATOM 1348 O O . VAL A 1 177 ? -10.353 -1.081 -13.838 1.00 77.88 177 VAL A O 1
ATOM 1351 N N . CYS A 1 178 ? -9.894 -2.687 -12.323 1.00 77.31 178 CYS A N 1
ATOM 1352 C CA . CYS A 1 178 ? -9.092 -1.874 -11.408 1.00 77.31 178 CYS A CA 1
ATOM 1353 C C . CYS A 1 178 ? -7.651 -2.390 -11.441 1.00 77.31 178 CYS A C 1
ATOM 1355 O O . CYS A 1 178 ? -7.440 -3.589 -11.265 1.00 77.31 178 CYS A O 1
ATOM 1357 N N . HIS A 1 179 ? -6.677 -1.508 -11.665 1.00 78.44 179 HIS A N 1
ATOM 1358 C CA . HIS A 1 179 ? -5.264 -1.859 -11.825 1.00 78.44 179 HIS A CA 1
ATOM 1359 C C . HIS A 1 179 ? -4.390 -0.998 -10.910 1.00 78.44 179 HIS A C 1
ATOM 1361 O O . HIS A 1 179 ? -4.545 0.222 -10.891 1.00 78.44 179 HIS A O 1
ATOM 1367 N N . VAL A 1 180 ? -3.485 -1.637 -10.168 1.00 77.06 180 VAL A N 1
ATOM 1368 C CA . VAL A 1 180 ? -2.516 -0.982 -9.278 1.00 77.06 180 VAL A CA 1
ATOM 1369 C C . VAL A 1 180 ? -1.135 -1.572 -9.519 1.00 77.06 180 VAL A C 1
ATOM 1371 O O . VAL A 1 180 ? -1.008 -2.790 -9.654 1.00 77.06 180 VAL A O 1
ATOM 1374 N N . GLU A 1 181 ? -0.108 -0.724 -9.523 1.00 75.75 181 GLU A N 1
ATOM 1375 C CA . GLU A 1 181 ? 1.286 -1.140 -9.677 1.00 75.75 181 GLU A CA 1
ATOM 1376 C C . GLU A 1 181 ? 2.134 -0.777 -8.462 1.00 75.75 181 GLU A C 1
ATOM 1378 O O . GLU A 1 181 ? 1.961 0.268 -7.835 1.00 75.75 181 GLU A O 1
ATOM 1383 N N . HIS A 1 182 ? 3.084 -1.648 -8.141 1.00 71.38 182 HIS A N 1
ATOM 1384 C CA . HIS A 1 182 ? 4.042 -1.447 -7.066 1.00 71.38 182 HIS A CA 1
ATOM 1385 C C . HIS A 1 182 ? 5.410 -2.012 -7.456 1.00 71.38 182 HIS A C 1
ATOM 1387 O O . HIS A 1 182 ? 5.509 -2.943 -8.257 1.00 71.38 182 HIS A O 1
ATOM 1393 N N . ARG A 1 183 ? 6.489 -1.459 -6.901 1.00 62.22 183 ARG A N 1
ATOM 1394 C CA . ARG A 1 183 ? 7.836 -1.973 -7.148 1.00 62.22 183 ARG A CA 1
ATOM 1395 C C . ARG A 1 183 ? 8.032 -3.256 -6.331 1.00 62.22 183 ARG A C 1
ATOM 1397 O O . ARG A 1 183 ? 7.752 -3.250 -5.141 1.00 62.22 183 ARG A O 1
ATOM 1404 N N . PRO A 1 184 ? 8.495 -4.372 -6.915 1.00 53.84 184 PRO A N 1
ATOM 1405 C CA . PRO A 1 184 ? 8.896 -5.514 -6.118 1.00 53.84 184 PRO A CA 1
ATOM 1406 C C . PRO A 1 184 ? 10.059 -5.121 -5.202 1.00 53.84 184 PRO A C 1
ATOM 1408 O O . PRO A 1 184 ? 10.967 -4.418 -5.656 1.00 53.84 184 PRO A O 1
ATOM 1411 N N . PRO A 1 185 ? 10.089 -5.617 -3.957 1.00 49.66 185 PRO A N 1
ATOM 1412 C CA . PRO A 1 185 ? 11.214 -5.384 -3.066 1.00 49.66 185 PRO A CA 1
ATOM 1413 C C . PRO A 1 185 ? 12.498 -5.914 -3.718 1.00 49.66 185 PRO A C 1
ATOM 1415 O O . PRO A 1 185 ? 12.595 -7.087 -4.087 1.00 49.66 185 PRO A O 1
ATOM 1418 N N . GLN A 1 186 ? 13.483 -5.033 -3.906 1.00 45.47 186 GLN A N 1
ATOM 1419 C CA . GLN A 1 186 ? 14.788 -5.394 -4.457 1.00 45.47 186 GLN A CA 1
ATOM 1420 C C . GLN A 1 186 ? 15.840 -5.409 -3.350 1.00 45.47 186 GLN A C 1
ATOM 1422 O O . GLN A 1 186 ? 15.957 -4.471 -2.564 1.00 45.47 186 GLN A O 1
ATOM 1427 N N . ARG A 1 187 ? 16.675 -6.456 -3.311 1.00 38.88 187 ARG A N 1
ATOM 1428 C CA . ARG A 1 187 ? 17.924 -6.397 -2.542 1.00 38.88 187 ARG A CA 1
ATOM 1429 C C . ARG A 1 187 ? 18.801 -5.312 -3.163 1.00 38.88 187 ARG A C 1
ATOM 1431 O O . ARG A 1 187 ? 19.087 -5.385 -4.357 1.00 38.88 187 ARG A O 1
ATOM 1438 N N . ARG A 1 188 ? 19.311 -4.370 -2.360 1.00 36.72 188 ARG A N 1
ATOM 1439 C CA . ARG A 1 188 ? 20.496 -3.595 -2.753 1.00 36.72 188 ARG A CA 1
ATOM 1440 C C . ARG A 1 188 ? 21.623 -4.596 -3.023 1.00 36.72 188 ARG A C 1
ATOM 1442 O O . ARG A 1 188 ? 22.241 -5.098 -2.090 1.00 36.72 188 ARG A O 1
ATOM 1449 N N . ARG A 1 189 ? 21.88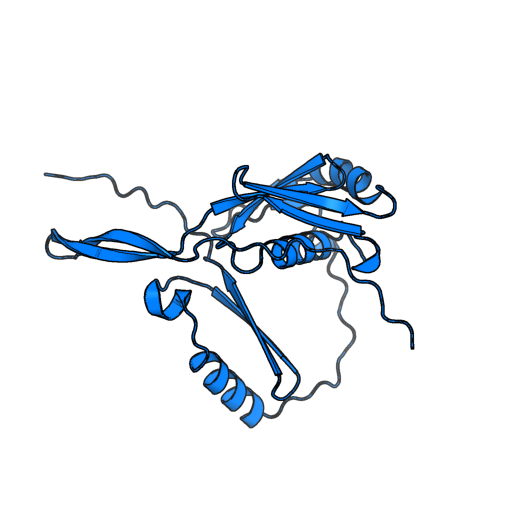4 -4.924 -4.289 1.00 31.42 189 ARG A N 1
ATOM 1450 C CA . ARG A 1 189 ? 23.191 -5.452 -4.681 1.00 31.42 189 ARG A CA 1
ATOM 1451 C C . ARG A 1 189 ? 24.131 -4.258 -4.689 1.00 31.42 189 ARG A C 1
ATOM 1453 O O . ARG A 1 189 ? 24.167 -3.500 -5.651 1.00 31.42 189 ARG A O 1
ATOM 1460 N N . SER A 1 190 ? 24.861 -4.074 -3.597 1.00 32.50 190 SER A N 1
ATOM 1461 C CA . SER A 1 190 ? 26.105 -3.319 -3.613 1.00 32.50 190 SER A CA 1
ATOM 1462 C C . SER A 1 190 ? 27.059 -4.048 -4.558 1.00 32.50 190 SER A C 1
ATOM 1464 O O . SER A 1 190 ? 27.703 -5.025 -4.182 1.00 32.50 190 SER A O 1
ATOM 1466 N N . TYR A 1 191 ? 27.105 -3.623 -5.818 1.00 34.06 191 TYR A N 1
ATOM 1467 C CA . TYR A 1 191 ? 28.244 -3.951 -6.660 1.00 34.06 191 TYR A CA 1
ATOM 1468 C C . TYR A 1 191 ? 29.433 -3.164 -6.099 1.00 34.06 191 TYR A C 1
ATOM 1470 O O . TYR A 1 191 ? 29.325 -1.941 -5.975 1.00 34.06 191 TYR A O 1
ATOM 1478 N N . PRO A 1 192 ? 30.539 -3.817 -5.698 1.00 31.33 192 PRO A N 1
ATOM 1479 C CA . PRO A 1 192 ? 31.751 -3.081 -5.393 1.00 31.33 192 PRO A CA 1
ATOM 1480 C C . PRO A 1 192 ? 32.148 -2.334 -6.664 1.00 31.33 192 PRO A C 1
ATOM 1482 O O . PRO A 1 192 ? 32.269 -2.946 -7.727 1.00 31.33 192 PRO A O 1
ATOM 1485 N N . ALA A 1 193 ? 32.320 -1.018 -6.551 1.00 37.19 193 ALA A N 1
ATOM 1486 C CA . ALA A 1 193 ? 32.953 -0.212 -7.579 1.00 37.19 193 ALA A CA 1
ATOM 1487 C C . ALA A 1 193 ? 34.381 -0.740 -7.770 1.00 37.19 193 ALA A C 1
ATOM 1489 O O . ALA A 1 193 ? 35.307 -0.347 -7.067 1.00 37.19 193 ALA A O 1
ATOM 1490 N N . LYS A 1 194 ? 34.554 -1.696 -8.681 1.00 34.69 194 LYS A N 1
ATOM 1491 C CA . LYS A 1 194 ? 35.854 -1.998 -9.265 1.00 34.69 194 LYS A CA 1
ATOM 1492 C C . LYS A 1 194 ? 36.015 -1.073 -10.464 1.00 34.69 194 LYS A C 1
ATOM 1494 O O . LYS A 1 194 ? 35.804 -1.490 -11.596 1.00 34.69 194 LYS A O 1
ATOM 1499 N N . CYS A 1 195 ? 36.340 0.186 -10.187 1.00 34.34 195 CYS A N 1
ATOM 1500 C CA . CYS A 1 195 ? 37.080 0.989 -11.150 1.00 34.34 195 CYS A CA 1
ATOM 1501 C C . CYS A 1 195 ? 38.540 0.540 -11.029 1.00 34.34 195 CYS A C 1
ATOM 1503 O O . CYS A 1 195 ? 39.159 0.748 -9.983 1.00 34.34 195 CYS A O 1
ATOM 1505 N N . GLY A 1 196 ? 39.011 -0.185 -12.041 1.00 34.06 196 GLY A N 1
ATOM 1506 C CA . GLY A 1 196 ? 40.434 -0.333 -12.338 1.00 34.06 196 GLY A CA 1
ATOM 1507 C C . GLY A 1 196 ? 40.878 0.781 -13.269 1.00 34.06 196 GLY A C 1
ATOM 1508 O O . GLY A 1 196 ? 39.993 1.330 -13.965 1.00 34.06 196 GLY A O 1
#

Radius of gyration: 20.06 Å; chains: 1; bounding box: 71×40×45 Å

Secondary structure (DSSP, 8-state):
-----PPEE------SEEEEEEE-TTS-EEEEEEE--EEEEEEETTEEEEEEEE--SSHHHHHHHHHHHTTS-SSGGGEEEEEEETTTTEEEEEESSSHHHHHHHHHHTTEEE--SSS--EEES-TTTT-PPPPP------HHHHHHHHHHHHHS--HHHHHH---EEEEEEETTEEEEEEEPPP----------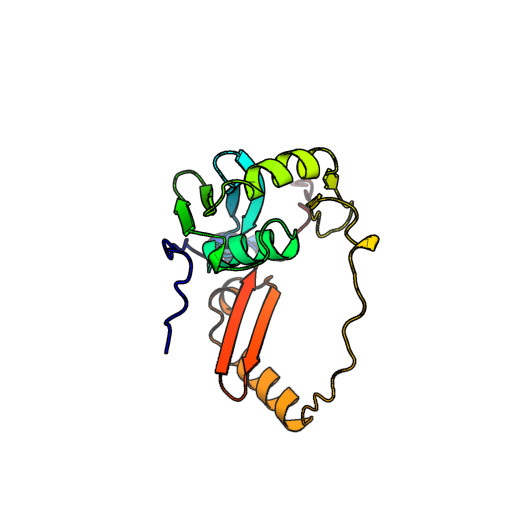-

Foldseek 3Di:
DDPLDFAAEPQDADQQKDWDWDADPVGDTDIAIAGDWDWAFEAELNHTQDIDIWSRNGVQVVNVVVCVLLVLDPDRQQWHYWYGDPVVNYIYTYGPVSVSVVVRVVQVVQWDQDPDLPRDTHTPDSPVPDDDDDDDPDDDDPVRVVVVVVVVVVPPPVCCVGHNQKDKDWDDDPPDIDIDITHRRHDPPPDPPPPD

Sequence (196 aa):
MLMERGPHLTETRCELVVPATVCDQDGNLLPAHMPGERPLTVYLDKRELVTLMTLGQYPEALVLGYLRNQRLVEHLRDVSMVTVDWEVEAAAVSTESGEAGLRCEALMQKRTVTAGCGQGTQFGDALERLSPLPPSDFRVARSTIFALVARVRQLDSVIHKRAGAVHGCVLCAGARVCHVEHRPPQRRRSYPAKCG